Protein AF-A0A059B1X8-F1 (afdb_monomer)

Mean predicted aligned error: 15.47 Å

InterPro domains:
  IPR056696 Domain of unknown function DUF7794 [PF25070] (1-205)

Organism: Eucalyptus grandis (NCBI:txid71139)

pLDDT: mean 76.91, std 16.61, range [37.22, 95.88]

Foldseek 3Di:
DPDPPLAQLAEEEEEEEPCVVVVVVCVVLDDPPDDDDDDDDPDLADEAEDAPVFEDEQELPPDDPCQQPPDWQVLLQVVQVVQVWGWDADPPDTQQIKTWHDLPPRDIAIAGSVDPLSSVLVSLLSSNLVSLVVLLVVLVVLVPDPHNHRYYYYYYGHSLVSQVVPPVDPCNSSSSVSSVNSSVVVSVVSVCVSSVNSYHYHYHYHYPPDPPPDDSYDYHYDHDPDDPPPPPPPPPPDPVVVVVVVVVVVVVVVVVVVVVVVVVVVVVVCVVPPPPPPPPPVVPPDDDD

Nearest PDB structures (foldseek):
  8e9w-assembly1_B  TM=3.661E-01  e=1.452E+00  Homo sapiens
  5veo-assembly1_A  TM=6.217E-01  e=9.334E+00  Mus musculus

Radius of gyration: 37.62 Å; Cα contacts (8 Å, |Δi|>4): 319; chains: 1; bounding box: 56×46×145 Å

Structure (mmCIF, N/CA/C/O backbone):
data_AF-A0A059B1X8-F1
#
_entry.id   AF-A0A059B1X8-F1
#
loop_
_atom_site.group_PDB
_atom_site.id
_atom_site.type_symbol
_atom_site.label_atom_id
_atom_site.label_alt_id
_atom_site.label_comp_id
_atom_site.label_asym_id
_atom_site.label_entity_id
_atom_site.label_seq_id
_atom_site.pdbx_PDB_ins_code
_atom_site.Cartn_x
_atom_site.Cartn_y
_atom_site.Cartn_z
_atom_site.occupancy
_atom_site.B_iso_or_equiv
_atom_site.auth_seq_id
_atom_site.auth_comp_id
_atom_site.auth_asym_id
_atom_site.auth_atom_id
_atom_site.pdbx_PDB_model_num
ATOM 1 N N . MET A 1 1 ? 6.698 -14.548 -27.129 1.00 46.19 1 MET A N 1
ATOM 2 C CA . MET A 1 1 ? 7.259 -14.893 -25.805 1.00 46.19 1 MET A CA 1
ATOM 3 C C . MET A 1 1 ? 7.437 -13.604 -25.024 1.00 46.19 1 MET A C 1
ATOM 5 O O . MET A 1 1 ? 7.860 -12.638 -25.650 1.00 46.19 1 MET A O 1
ATOM 9 N N . PRO A 1 2 ? 7.109 -13.560 -23.722 1.00 49.47 2 PRO A N 1
ATOM 10 C CA . PRO A 1 2 ? 7.482 -12.429 -22.878 1.00 49.47 2 PRO A CA 1
ATOM 11 C C . PRO A 1 2 ? 9.010 -12.300 -22.848 1.00 49.47 2 PRO A C 1
ATOM 13 O O . PRO A 1 2 ? 9.716 -13.309 -22.808 1.00 49.47 2 PRO A O 1
ATOM 16 N N . ASN A 1 3 ? 9.513 -11.070 -22.944 1.00 59.44 3 ASN A N 1
ATOM 17 C CA . ASN A 1 3 ? 10.943 -10.792 -22.925 1.00 59.44 3 ASN A CA 1
ATOM 18 C C . ASN A 1 3 ? 11.441 -10.825 -21.466 1.00 59.44 3 ASN A C 1
ATOM 20 O O . ASN A 1 3 ? 11.037 -9.964 -20.688 1.00 59.44 3 ASN A O 1
ATOM 24 N N . PRO A 1 4 ? 12.322 -11.764 -21.077 1.00 52.50 4 PRO A N 1
ATOM 25 C CA . PRO A 1 4 ? 12.826 -11.860 -19.703 1.00 52.50 4 PRO A CA 1
ATOM 26 C C . PRO A 1 4 ? 13.711 -10.669 -19.283 1.00 52.50 4 PRO A C 1
ATOM 28 O O . PRO A 1 4 ? 14.055 -10.538 -18.107 1.00 52.50 4 PRO A O 1
ATOM 31 N N . PHE A 1 5 ? 14.087 -9.804 -20.229 1.00 59.50 5 PHE A N 1
ATOM 32 C CA . PHE A 1 5 ? 14.859 -8.586 -19.987 1.00 59.50 5 PHE A CA 1
ATOM 33 C C . PHE A 1 5 ? 13.994 -7.326 -19.884 1.00 59.50 5 PHE A C 1
ATOM 35 O O . PHE A 1 5 ? 14.511 -6.276 -19.505 1.00 59.50 5 PHE A O 1
ATOM 42 N N . ASP A 1 6 ? 12.691 -7.421 -20.166 1.00 66.19 6 ASP A N 1
ATOM 43 C CA . ASP A 1 6 ? 11.748 -6.315 -19.989 1.00 66.19 6 ASP A CA 1
ATOM 44 C C . ASP A 1 6 ? 11.321 -6.259 -18.517 1.00 66.19 6 ASP A C 1
ATOM 46 O O . ASP A 1 6 ? 10.258 -6.729 -18.109 1.00 66.19 6 ASP A O 1
ATOM 50 N N . ARG A 1 7 ? 12.260 -5.810 -17.679 1.00 68.38 7 ARG A N 1
ATOM 51 C CA . ARG A 1 7 ? 12.091 -5.771 -16.227 1.00 68.38 7 ARG A CA 1
ATOM 52 C C . ARG A 1 7 ? 11.252 -4.554 -15.835 1.00 68.38 7 ARG A C 1
ATOM 54 O O . ARG A 1 7 ? 11.530 -3.460 -16.336 1.00 68.38 7 ARG A O 1
ATOM 61 N N . PRO A 1 8 ? 10.295 -4.709 -14.903 1.00 75.75 8 PRO A N 1
ATOM 62 C CA . PRO A 1 8 ? 9.625 -3.579 -14.277 1.00 75.75 8 PRO A CA 1
ATOM 63 C C . PRO A 1 8 ? 10.670 -2.597 -13.751 1.00 75.75 8 PRO A C 1
ATOM 65 O O . PRO A 1 8 ? 11.595 -2.992 -13.038 1.00 75.75 8 PRO A O 1
ATOM 68 N N . ARG A 1 9 ? 10.546 -1.327 -14.137 1.00 83.19 9 ARG A N 1
ATOM 69 C CA . ARG A 1 9 ? 11.442 -0.262 -13.667 1.00 83.19 9 ARG A CA 1
ATOM 70 C C . ARG A 1 9 ? 10.984 0.339 -12.346 1.00 83.19 9 ARG A C 1
ATOM 72 O O . ARG A 1 9 ? 11.695 1.177 -11.814 1.00 83.19 9 ARG A O 1
ATOM 79 N N . ALA A 1 10 ? 9.839 -0.096 -11.829 1.00 90.56 10 ALA A N 1
ATOM 80 C CA . ALA A 1 10 ? 9.275 0.384 -10.584 1.00 90.56 10 ALA A CA 1
ATOM 81 C C . ALA A 1 10 ? 9.072 -0.756 -9.582 1.00 90.56 10 ALA A C 1
ATOM 83 O O . ALA A 1 10 ? 8.598 -1.843 -9.939 1.00 90.56 10 ALA A O 1
ATOM 84 N N . ALA A 1 11 ? 9.395 -0.489 -8.321 1.00 91.62 11 ALA A N 1
ATOM 85 C CA . ALA A 1 11 ? 9.117 -1.375 -7.201 1.00 91.62 11 ALA A CA 1
ATOM 86 C C . ALA A 1 11 ? 8.424 -0.598 -6.077 1.00 91.62 11 ALA A C 1
ATOM 88 O O . ALA A 1 11 ? 8.911 0.444 -5.651 1.00 91.62 11 ALA A O 1
ATOM 89 N N . PHE A 1 12 ? 7.306 -1.127 -5.591 1.00 92.50 12 PHE A N 1
ATOM 90 C CA . PHE A 1 12 ? 6.629 -0.687 -4.378 1.00 92.50 12 PHE A CA 1
ATOM 91 C C . PHE A 1 12 ? 7.019 -1.620 -3.241 1.00 92.50 12 PHE A C 1
ATOM 93 O O . PHE A 1 12 ? 6.749 -2.818 -3.311 1.00 92.50 12 PHE A O 1
ATOM 100 N N . VAL A 1 13 ? 7.659 -1.082 -2.210 1.00 91.31 13 VAL A N 1
ATOM 101 C CA . VAL A 1 13 ? 8.143 -1.846 -1.067 1.00 91.31 13 VAL A CA 1
ATOM 102 C C . VAL A 1 13 ? 7.588 -1.251 0.216 1.00 91.31 13 VAL A C 1
ATOM 104 O O . VAL A 1 13 ? 7.890 -0.112 0.566 1.00 91.31 13 VAL A O 1
ATOM 107 N N . LEU A 1 14 ? 6.781 -2.036 0.923 1.00 91.00 14 LEU A N 1
ATOM 108 C CA . LEU A 1 14 ? 6.167 -1.623 2.178 1.00 91.00 14 LEU A CA 1
ATOM 109 C C . LEU A 1 14 ? 6.616 -2.530 3.316 1.00 91.00 14 LEU A C 1
ATOM 111 O O . LEU A 1 14 ? 6.425 -3.745 3.265 1.00 91.00 14 LEU A O 1
ATOM 115 N N . GLU A 1 15 ? 7.171 -1.931 4.358 1.00 88.88 15 GLU A N 1
ATOM 116 C CA . GLU A 1 15 ? 7.414 -2.602 5.626 1.00 88.88 15 GLU A CA 1
ATOM 117 C C . GLU A 1 15 ? 6.156 -2.539 6.498 1.00 88.88 15 GLU A C 1
ATOM 119 O O . GLU A 1 15 ? 5.571 -1.477 6.673 1.00 88.88 15 GLU A O 1
ATOM 124 N N . VAL A 1 16 ? 5.720 -3.674 7.043 1.00 88.06 16 VAL A N 1
ATOM 125 C CA . VAL A 1 16 ? 4.578 -3.763 7.958 1.00 88.06 16 VAL A CA 1
ATOM 126 C C . VAL A 1 16 ? 5.033 -4.417 9.254 1.00 88.06 16 VAL A C 1
ATOM 128 O O . VAL A 1 16 ? 5.523 -5.550 9.249 1.00 88.06 16 VAL A O 1
ATOM 131 N N . THR A 1 17 ? 4.843 -3.725 10.376 1.00 85.94 17 THR A N 1
ATOM 132 C CA . THR A 1 17 ? 5.254 -4.200 11.706 1.00 85.94 17 THR A CA 1
ATOM 133 C C . THR A 1 17 ? 4.049 -4.557 12.585 1.00 85.94 17 THR A C 1
ATOM 135 O O . THR A 1 17 ? 2.894 -4.277 12.261 1.00 85.94 17 THR A O 1
ATOM 138 N N . GLY A 1 18 ? 4.286 -5.268 13.695 1.00 81.56 18 GLY A N 1
ATOM 139 C CA . GLY A 1 18 ? 3.227 -5.654 14.646 1.00 81.56 18 GLY A CA 1
ATOM 140 C C . GLY A 1 18 ? 2.349 -6.837 14.206 1.00 81.56 18 GLY A C 1
ATOM 141 O O . GLY A 1 18 ? 1.386 -7.187 14.889 1.00 81.56 18 GLY A O 1
ATOM 142 N N . VAL A 1 19 ? 2.689 -7.512 13.105 1.00 83.56 19 VAL A N 1
ATOM 143 C CA . VAL A 1 19 ? 1.860 -8.553 12.458 1.00 83.56 19 VAL A CA 1
ATOM 144 C C . VAL A 1 19 ? 2.327 -9.995 12.697 1.00 83.56 19 VAL A C 1
ATOM 146 O O . VAL A 1 19 ? 1.736 -10.916 12.142 1.00 83.56 19 VAL A O 1
ATOM 149 N N . LYS A 1 20 ? 3.337 -10.229 13.547 1.00 81.38 20 LYS A N 1
ATOM 150 C CA . LYS A 1 20 ? 3.935 -11.561 13.784 1.00 81.38 20 LYS A CA 1
ATOM 151 C C . LYS A 1 20 ? 2.904 -12.656 14.081 1.00 81.38 20 LYS A C 1
ATOM 153 O O . LYS A 1 20 ? 2.866 -13.675 13.396 1.00 81.38 20 LYS A O 1
ATOM 158 N N . ASP A 1 21 ? 2.026 -12.413 15.051 1.00 81.75 21 ASP A N 1
ATOM 159 C CA . ASP A 1 21 ? 0.995 -13.382 15.463 1.00 81.75 21 ASP A CA 1
ATOM 160 C C . ASP A 1 21 ? -0.146 -13.497 14.439 1.00 81.75 21 ASP A C 1
ATOM 162 O O . ASP A 1 21 ? -0.928 -14.441 14.467 1.00 81.75 21 ASP A O 1
ATOM 166 N N . LEU A 1 22 ? -0.224 -12.545 13.504 1.00 83.56 22 LEU A N 1
ATOM 167 C CA . LEU A 1 22 ? -1.244 -12.459 12.459 1.00 83.56 22 LEU A CA 1
ATOM 168 C C . LEU A 1 22 ? -0.745 -12.989 11.107 1.00 83.56 22 LEU A C 1
ATOM 170 O O . LEU A 1 22 ? -1.467 -12.943 10.115 1.00 83.56 22 LEU A O 1
ATOM 174 N N . LEU A 1 23 ? 0.477 -13.521 11.046 1.00 82.31 23 LEU A N 1
ATOM 175 C CA . LEU A 1 23 ? 1.098 -14.017 9.819 1.00 82.31 23 LEU A CA 1
ATOM 176 C C . LEU A 1 23 ? 0.277 -15.110 9.094 1.00 82.31 23 LEU A C 1
ATOM 178 O O . LEU A 1 23 ? 0.237 -15.085 7.861 1.00 82.31 23 LEU A O 1
ATOM 182 N N . PRO A 1 24 ? -0.418 -16.045 9.782 1.00 83.44 24 PRO A N 1
ATOM 183 C CA . PRO A 1 24 ? -1.327 -16.984 9.117 1.00 83.44 24 PRO A CA 1
ATOM 184 C C . PRO A 1 24 ? -2.517 -16.286 8.440 1.00 83.44 24 PRO A C 1
ATOM 186 O O . PRO A 1 24 ? -2.902 -16.643 7.323 1.00 83.44 24 PRO A O 1
ATOM 189 N N . LEU A 1 25 ? -3.077 -15.264 9.095 1.00 83.00 25 LEU A N 1
ATOM 190 C CA . LEU A 1 25 ? -4.173 -14.466 8.549 1.00 83.00 25 LEU A CA 1
ATOM 191 C C . LEU A 1 25 ? -3.696 -13.628 7.358 1.00 83.00 25 LEU A C 1
ATOM 193 O O . LEU A 1 25 ? -4.373 -13.580 6.335 1.00 83.00 25 LEU A O 1
ATOM 197 N N . PHE A 1 26 ? -2.496 -13.050 7.454 1.00 81.62 26 PHE A N 1
ATOM 198 C CA . PHE A 1 26 ? -1.858 -12.324 6.359 1.00 81.62 26 PHE A CA 1
ATOM 199 C C . PHE A 1 26 ? -1.726 -13.217 5.122 1.00 81.62 26 PHE A C 1
ATOM 201 O O . PHE A 1 26 ? -2.220 -12.875 4.056 1.00 81.62 26 PHE A O 1
ATOM 208 N N . LYS A 1 27 ? -1.140 -14.413 5.283 1.00 81.25 27 LYS A N 1
ATOM 209 C CA . LYS A 1 27 ? -0.907 -15.366 4.186 1.00 81.25 27 LYS A CA 1
ATOM 210 C C . LYS A 1 27 ? -2.185 -15.864 3.517 1.00 81.25 27 LYS A C 1
ATOM 212 O O . LYS A 1 27 ? -2.196 -16.057 2.308 1.00 81.25 27 LYS A O 1
ATOM 217 N N . SER A 1 28 ? -3.239 -16.103 4.295 1.00 81.25 28 SER A N 1
ATOM 218 C CA . SER A 1 28 ? -4.517 -16.606 3.769 1.00 81.25 28 SER A CA 1
ATOM 219 C C . SER A 1 28 ? -5.325 -15.550 3.014 1.00 81.25 28 SER A C 1
ATOM 221 O O . SER A 1 28 ? -6.181 -15.916 2.215 1.00 81.25 28 SER A O 1
ATOM 223 N N . ASN A 1 29 ? -5.032 -14.264 3.2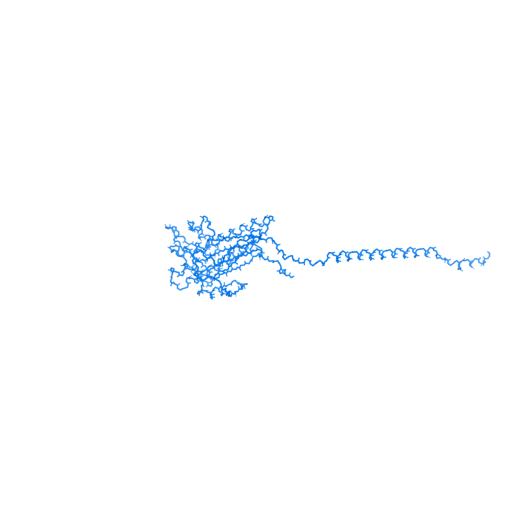29 1.00 81.12 29 ASN A N 1
ATOM 224 C CA . ASN A 1 29 ? -5.691 -13.133 2.572 1.00 81.12 29 ASN A CA 1
ATOM 225 C C . ASN A 1 29 ? -4.740 -12.368 1.632 1.00 81.12 29 ASN A C 1
ATOM 227 O O . ASN A 1 29 ? -4.994 -11.212 1.296 1.00 81.12 29 ASN A O 1
ATOM 231 N N . LEU A 1 30 ? -3.634 -12.999 1.224 1.00 72.25 30 LEU A N 1
ATOM 232 C CA . LEU A 1 30 ? -2.711 -12.436 0.244 1.00 72.25 30 LEU A CA 1
ATOM 233 C C . LEU A 1 30 ? -3.356 -12.325 -1.140 1.00 72.25 30 LEU A C 1
ATOM 235 O O . LEU A 1 30 ? -4.263 -13.076 -1.499 1.00 72.25 30 LEU A O 1
ATOM 239 N N . PHE A 1 31 ? -2.817 -11.409 -1.942 1.00 71.19 31 PHE A N 1
ATOM 240 C CA . PHE A 1 31 ? -3.200 -11.231 -3.337 1.00 71.19 31 PHE A CA 1
ATOM 241 C C . PHE A 1 31 ? -3.062 -12.542 -4.120 1.00 71.19 31 PHE A C 1
ATOM 243 O O . PHE A 1 31 ? -2.109 -13.296 -3.931 1.00 71.19 31 PHE A O 1
ATOM 250 N N . THR A 1 32 ? -3.987 -12.795 -5.046 1.00 64.81 32 THR A N 1
ATOM 251 C CA . THR A 1 32 ? -4.153 -14.069 -5.771 1.00 64.81 32 THR A CA 1
ATOM 252 C C . THR A 1 32 ? -2.908 -14.542 -6.537 1.00 64.81 32 THR A C 1
ATOM 254 O O . THR A 1 32 ? -2.802 -15.724 -6.845 1.00 64.81 32 THR A O 1
ATOM 257 N N . ASN A 1 33 ? -1.958 -13.640 -6.814 1.00 67.06 33 ASN A N 1
ATOM 258 C CA . ASN A 1 33 ? -0.694 -13.908 -7.513 1.00 67.06 33 ASN A CA 1
ATOM 259 C C . ASN A 1 33 ? 0.556 -13.614 -6.654 1.00 67.06 33 ASN A C 1
ATOM 261 O O . ASN A 1 33 ? 1.651 -13.458 -7.194 1.00 67.06 33 ASN A O 1
ATOM 265 N N . ALA A 1 34 ? 0.415 -13.492 -5.332 1.00 69.12 34 ALA A N 1
ATOM 266 C CA . ALA A 1 34 ? 1.538 -13.202 -4.447 1.00 69.12 34 ALA A CA 1
ATOM 267 C C . ALA A 1 34 ? 2.349 -14.467 -4.130 1.00 69.12 34 ALA A C 1
ATOM 269 O O . ALA A 1 34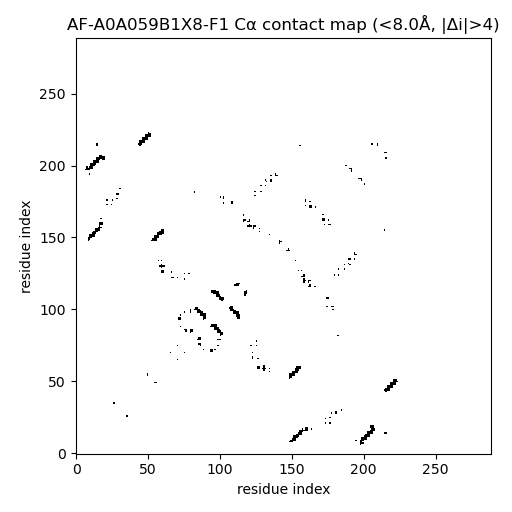 ? 1.807 -15.496 -3.723 1.00 69.12 34 ALA A O 1
ATOM 270 N N . PHE A 1 35 ? 3.672 -14.370 -4.255 1.00 75.56 35 PHE A N 1
ATOM 271 C CA . PHE A 1 35 ? 4.596 -15.376 -3.741 1.00 75.56 35 PHE A CA 1
ATOM 272 C C . PHE A 1 35 ? 5.038 -14.987 -2.330 1.00 75.56 35 PHE A C 1
ATOM 274 O O . PHE A 1 35 ? 5.331 -13.823 -2.066 1.00 75.56 35 PHE A O 1
ATOM 281 N N . THR A 1 36 ? 5.080 -15.954 -1.415 1.00 77.12 36 THR A N 1
ATOM 282 C CA . THR A 1 36 ? 5.555 -15.724 -0.046 1.00 77.12 36 THR A CA 1
ATOM 283 C C . THR A 1 36 ? 6.791 -16.552 0.217 1.00 77.12 36 THR A C 1
ATOM 285 O O . THR A 1 36 ? 6.737 -17.780 0.158 1.00 77.12 36 THR A O 1
ATOM 288 N N . GLU A 1 37 ? 7.873 -15.890 0.605 1.00 76.31 37 GLU A N 1
ATOM 289 C CA . GLU A 1 37 ? 9.113 -16.548 0.990 1.00 76.31 37 GLU A CA 1
ATOM 290 C C . GLU A 1 37 ? 9.540 -16.107 2.386 1.00 76.31 37 GLU A C 1
ATOM 292 O O . GLU A 1 37 ? 9.368 -14.953 2.778 1.00 76.31 37 GLU A O 1
ATOM 297 N N . LYS A 1 38 ? 10.090 -17.044 3.161 1.00 73.81 38 LYS A N 1
ATOM 298 C CA . LYS A 1 38 ? 10.733 -16.713 4.429 1.00 73.81 38 LYS A CA 1
ATOM 299 C C . LYS A 1 38 ? 12.190 -16.374 4.140 1.00 73.81 38 LYS A C 1
ATOM 301 O O . LYS A 1 38 ? 12.980 -17.273 3.871 1.00 73.81 38 LYS A O 1
ATOM 306 N N . VAL A 1 39 ? 12.544 -15.101 4.254 1.00 65.94 39 VAL A N 1
ATOM 307 C CA . VAL A 1 39 ? 13.938 -14.665 4.147 1.00 65.94 39 VAL A CA 1
ATOM 308 C C . VAL A 1 39 ? 14.634 -14.920 5.484 1.00 65.94 39 VAL A C 1
ATOM 310 O O . VAL A 1 39 ? 14.210 -14.414 6.522 1.00 65.94 39 VAL A O 1
ATOM 313 N N . ILE A 1 40 ? 15.677 -15.750 5.474 1.00 60.88 40 ILE A N 1
ATOM 314 C CA . ILE A 1 40 ? 16.563 -15.959 6.624 1.00 60.88 40 ILE A CA 1
ATOM 315 C C . ILE A 1 40 ? 17.807 -15.109 6.372 1.00 60.88 40 ILE A C 1
ATOM 317 O O . ILE A 1 40 ? 18.716 -15.538 5.664 1.00 60.88 40 ILE A O 1
ATOM 321 N N . SER A 1 41 ? 17.833 -13.895 6.916 1.00 54.41 41 SER A N 1
ATOM 322 C CA . SER A 1 41 ? 19.020 -13.038 6.864 1.00 54.41 41 SER A CA 1
ATOM 323 C C . SER A 1 41 ? 19.918 -13.291 8.074 1.00 54.41 41 SER A C 1
ATOM 325 O O . SER A 1 41 ? 19.438 -13.468 9.188 1.00 54.41 41 SER A O 1
ATOM 327 N N . GLY A 1 42 ? 21.238 -13.284 7.860 1.00 53.81 42 GLY A N 1
ATOM 328 C CA . GLY A 1 42 ? 22.241 -13.256 8.938 1.00 53.81 42 GLY A CA 1
ATOM 329 C C . GLY A 1 42 ? 22.478 -11.857 9.529 1.00 53.81 42 GLY A C 1
ATOM 330 O O . GLY A 1 42 ? 23.417 -11.673 10.295 1.00 53.81 42 GLY A O 1
ATOM 331 N N . SER A 1 43 ? 21.665 -10.880 9.121 1.00 58.06 43 SER A N 1
ATOM 332 C CA . SER A 1 43 ? 21.664 -9.469 9.513 1.00 58.06 43 SER A CA 1
ATOM 333 C C . SER A 1 43 ? 20.212 -9.041 9.718 1.00 58.06 43 SER A C 1
ATOM 335 O O . SER A 1 43 ? 19.350 -9.447 8.937 1.00 58.06 43 SER A O 1
ATOM 337 N N . ASP A 1 44 ? 19.956 -8.195 10.715 1.00 63.38 44 ASP A N 1
ATOM 338 C CA . ASP A 1 44 ? 18.618 -7.651 10.990 1.00 63.38 44 ASP A CA 1
ATOM 339 C C . ASP A 1 44 ? 18.179 -6.595 9.958 1.00 63.38 44 ASP A C 1
ATOM 341 O O . ASP A 1 44 ? 17.013 -6.213 9.923 1.00 63.38 44 ASP A O 1
ATOM 345 N N . LYS A 1 45 ? 19.098 -6.138 9.092 1.00 67.06 45 LYS A N 1
ATOM 346 C CA . LYS A 1 45 ? 18.836 -5.151 8.032 1.00 67.06 45 LYS A CA 1
ATOM 347 C C . LYS A 1 45 ? 19.200 -5.678 6.650 1.00 67.06 45 LYS A C 1
ATOM 349 O O . LYS A 1 45 ? 20.203 -6.383 6.487 1.00 67.06 45 LYS A O 1
ATOM 354 N N . ALA A 1 46 ? 18.410 -5.281 5.657 1.00 70.38 46 ALA A N 1
ATOM 355 C CA . ALA A 1 46 ? 18.684 -5.475 4.241 1.00 70.38 46 ALA A CA 1
ATOM 356 C C . ALA A 1 46 ? 19.146 -4.149 3.615 1.00 70.38 46 ALA A C 1
ATOM 358 O O . ALA A 1 46 ? 18.426 -3.154 3.643 1.00 70.38 46 ALA A O 1
ATOM 359 N N . GLU A 1 47 ? 20.353 -4.144 3.049 1.00 74.88 47 GLU A N 1
ATOM 360 C CA . GLU A 1 47 ? 20.920 -2.981 2.359 1.00 74.88 47 GLU A CA 1
ATOM 361 C C . GLU A 1 47 ? 20.496 -2.985 0.881 1.00 74.88 47 GLU A C 1
ATOM 363 O O . GLU A 1 47 ? 20.742 -3.949 0.151 1.00 74.88 47 GLU A O 1
ATOM 368 N N . ILE A 1 48 ? 19.884 -1.892 0.427 1.00 77.38 48 ILE A N 1
ATOM 369 C CA . ILE A 1 48 ? 19.554 -1.618 -0.971 1.00 77.38 48 ILE A CA 1
ATOM 370 C C . ILE A 1 48 ? 20.477 -0.502 -1.458 1.00 77.38 48 ILE A C 1
ATOM 372 O O . ILE A 1 48 ? 20.407 0.628 -0.981 1.00 77.38 48 ILE A O 1
ATOM 376 N N . ARG A 1 49 ? 21.319 -0.804 -2.448 1.00 78.94 49 ARG A N 1
ATOM 377 C CA . ARG A 1 49 ? 22.208 0.184 -3.074 1.00 78.94 49 ARG A CA 1
ATOM 378 C C . ARG A 1 49 ? 21.589 0.720 -4.354 1.00 78.94 49 ARG A C 1
ATOM 380 O O . ARG A 1 49 ? 21.387 -0.046 -5.298 1.00 78.94 49 ARG A O 1
ATOM 387 N N . LEU A 1 50 ? 21.315 2.022 -4.391 1.00 77.06 50 LEU A N 1
ATOM 388 C CA . LEU A 1 50 ? 20.759 2.701 -5.559 1.00 77.06 50 LEU A CA 1
ATOM 389 C C . LEU A 1 50 ? 21.828 3.536 -6.287 1.00 77.06 50 LEU A C 1
ATOM 391 O O . LEU A 1 50 ? 22.547 4.311 -5.653 1.00 77.06 50 LEU A O 1
ATOM 395 N N . PRO A 1 51 ? 21.940 3.421 -7.620 1.00 75.31 51 PRO A N 1
ATOM 396 C CA . PRO A 1 51 ? 22.767 4.322 -8.417 1.00 75.31 51 PRO A CA 1
ATOM 397 C C . PRO A 1 51 ? 22.099 5.703 -8.541 1.00 75.31 51 PRO A C 1
ATOM 399 O O . PRO A 1 51 ? 21.015 5.807 -9.113 1.00 75.31 51 PRO A O 1
ATOM 402 N N . GLU A 1 52 ? 22.764 6.763 -8.068 1.00 69.94 52 GLU A N 1
ATOM 403 C CA . GLU A 1 52 ? 22.221 8.142 -8.042 1.00 69.94 52 GLU A CA 1
ATOM 404 C C . GLU A 1 52 ? 21.744 8.656 -9.409 1.00 69.94 52 GLU A C 1
ATOM 406 O O . GLU A 1 52 ? 20.783 9.413 -9.496 1.00 69.94 52 GLU A O 1
ATOM 411 N N . GLU A 1 53 ? 22.406 8.251 -10.493 1.00 70.69 53 GLU A N 1
ATOM 412 C CA . GLU A 1 53 ? 22.110 8.768 -11.834 1.00 70.69 53 GLU A CA 1
ATOM 413 C C . GLU A 1 53 ? 20.977 8.019 -12.557 1.00 70.69 53 GLU A C 1
ATOM 415 O O . GLU A 1 53 ? 20.480 8.499 -13.581 1.00 70.69 53 GLU A O 1
ATOM 420 N N . GLU A 1 54 ? 20.584 6.842 -12.058 1.00 74.44 54 GLU A N 1
ATOM 421 C CA . GLU A 1 54 ? 19.703 5.900 -12.764 1.00 74.44 54 GLU A CA 1
ATOM 422 C C . GLU A 1 54 ? 18.445 5.516 -11.962 1.00 74.44 54 GLU A C 1
ATOM 424 O O . GLU A 1 54 ? 17.495 5.010 -12.565 1.00 74.44 54 GLU A O 1
ATOM 429 N N . ALA A 1 55 ? 18.406 5.757 -10.644 1.00 82.50 55 ALA A N 1
ATOM 430 C CA . ALA A 1 55 ? 17.298 5.371 -9.772 1.00 82.50 55 ALA A CA 1
ATOM 431 C C . ALA A 1 55 ? 16.814 6.515 -8.863 1.00 82.50 55 ALA A C 1
ATOM 433 O O . ALA A 1 55 ? 17.608 7.291 -8.339 1.00 82.50 55 ALA A O 1
ATOM 434 N N . LEU A 1 56 ? 15.502 6.576 -8.644 1.00 85.00 56 LEU A N 1
ATOM 435 C CA . LEU A 1 56 ? 14.826 7.505 -7.747 1.00 85.00 56 LEU A CA 1
ATOM 436 C C . LEU A 1 56 ? 14.217 6.753 -6.567 1.00 85.00 56 LEU A C 1
ATOM 438 O O . LEU A 1 56 ? 13.611 5.696 -6.739 1.00 85.00 56 LEU A O 1
ATOM 442 N N . LEU A 1 57 ? 14.354 7.331 -5.378 1.00 86.06 57 LEU A N 1
ATOM 443 C CA . LEU A 1 57 ? 13.684 6.877 -4.166 1.00 86.06 57 LEU A CA 1
ATOM 444 C C . LEU A 1 57 ? 12.492 7.796 -3.892 1.00 86.06 57 LEU A C 1
ATOM 446 O O . LEU A 1 57 ? 12.664 9.006 -3.767 1.00 86.06 57 LEU A O 1
ATOM 450 N N . VAL A 1 58 ? 11.304 7.214 -3.767 1.00 86.56 58 VAL A N 1
ATOM 451 C CA . VAL A 1 58 ? 10.078 7.900 -3.357 1.00 86.56 58 VAL A CA 1
ATOM 452 C C . VAL A 1 58 ? 9.686 7.363 -1.988 1.00 86.56 58 VAL A C 1
ATOM 454 O O . VAL A 1 58 ? 9.341 6.190 -1.856 1.00 86.56 58 VAL A O 1
ATOM 457 N N . SER A 1 59 ? 9.767 8.204 -0.959 1.00 87.06 59 SER A N 1
ATOM 458 C CA . SER A 1 59 ? 9.368 7.824 0.397 1.00 87.06 59 SER A CA 1
ATOM 459 C C . SER A 1 59 ? 7.883 8.107 0.616 1.00 87.06 59 SER A C 1
ATOM 461 O O . SER A 1 59 ? 7.421 9.222 0.387 1.00 87.06 59 SER A O 1
ATOM 463 N N . LEU A 1 60 ? 7.140 7.106 1.082 1.00 85.00 60 LEU A N 1
ATOM 464 C CA . LEU A 1 60 ? 5.745 7.241 1.508 1.00 85.00 60 LEU A CA 1
ATOM 465 C C . LEU A 1 60 ? 5.639 7.852 2.908 1.00 85.00 60 LEU A C 1
ATOM 467 O O . LEU A 1 60 ? 4.632 8.476 3.218 1.00 85.00 60 LEU A O 1
ATOM 471 N N . ASP A 1 61 ? 6.692 7.697 3.713 1.00 78.31 61 ASP A N 1
ATOM 472 C CA . ASP A 1 61 ? 6.746 8.138 5.112 1.00 78.31 61 ASP A CA 1
ATOM 473 C C . ASP A 1 61 ? 7.184 9.605 5.240 1.00 78.31 61 ASP A C 1
ATOM 475 O O . ASP A 1 61 ? 7.371 10.117 6.343 1.00 78.31 61 ASP A O 1
ATOM 479 N N . GLU A 1 62 ? 7.428 10.285 4.115 1.00 64.88 62 GLU A N 1
ATOM 480 C CA . GLU A 1 62 ? 7.825 11.686 4.135 1.00 64.88 62 GLU A CA 1
ATOM 481 C C . GLU A 1 62 ? 6.643 12.546 4.599 1.00 64.88 62 GLU A C 1
ATOM 483 O O . GLU A 1 62 ? 5.620 12.571 3.898 1.00 64.88 62 GLU A O 1
ATOM 488 N N . PRO A 1 63 ? 6.783 13.281 5.722 1.00 52.84 63 PRO A N 1
ATOM 489 C CA . PRO A 1 63 ? 5.704 14.083 6.268 1.00 52.84 63 PRO A CA 1
ATOM 490 C C . PRO A 1 63 ? 5.337 15.164 5.253 1.00 52.84 63 PRO A C 1
ATOM 492 O O . PRO A 1 63 ? 5.998 16.195 5.129 1.00 52.84 63 PRO A O 1
ATOM 495 N N . SER A 1 64 ? 4.260 14.943 4.508 1.00 47.97 64 SER A N 1
ATOM 496 C CA . SER A 1 64 ? 3.511 16.048 3.945 1.00 47.97 64 SER A CA 1
ATOM 497 C C . SER A 1 64 ? 2.991 16.895 5.091 1.00 47.97 64 SER A C 1
ATOM 499 O O . SER A 1 64 ? 2.681 16.408 6.179 1.00 47.97 64 SER A O 1
ATOM 501 N N . ALA A 1 65 ? 2.862 18.191 4.833 1.00 41.50 65 ALA A N 1
ATOM 502 C CA . ALA A 1 65 ? 2.320 19.158 5.779 1.00 41.50 65 ALA A CA 1
ATOM 503 C C . ALA A 1 65 ? 0.917 18.790 6.339 1.00 41.50 65 ALA A C 1
ATOM 505 O O . ALA A 1 65 ? 0.430 19.483 7.228 1.00 41.50 65 ALA A O 1
ATOM 506 N N . SER A 1 66 ? 0.286 17.714 5.846 1.00 47.00 66 SER A N 1
ATOM 507 C CA . SER A 1 66 ? -1.006 17.154 6.255 1.00 47.00 66 SER A CA 1
ATOM 508 C C . SER A 1 66 ? -0.956 15.907 7.164 1.00 47.00 66 SER A C 1
ATOM 510 O O . SER A 1 66 ? -1.998 15.438 7.603 1.00 47.00 66 SER A O 1
ATOM 512 N N . ASP A 1 67 ? 0.202 15.321 7.476 1.00 54.47 67 ASP A N 1
ATOM 513 C CA . ASP A 1 67 ? 0.214 13.883 7.822 1.00 54.47 67 ASP A CA 1
ATOM 514 C C . ASP A 1 67 ? -0.217 13.451 9.233 1.00 54.47 67 ASP A C 1
ATOM 516 O O . ASP A 1 67 ? -0.323 12.261 9.474 1.00 54.47 67 ASP A O 1
ATOM 520 N N . PHE A 1 68 ? -0.558 14.351 10.157 1.00 49.00 68 PHE A N 1
ATOM 521 C CA . PHE A 1 68 ? -1.218 13.929 11.415 1.00 49.00 68 PHE A CA 1
ATOM 522 C C . PHE A 1 68 ? -2.018 15.056 12.077 1.00 49.00 68 PHE A C 1
ATOM 524 O O . PHE A 1 68 ? -3.058 14.820 12.687 1.00 49.00 68 PHE A O 1
ATOM 531 N N . ALA A 1 69 ? -1.559 16.302 11.929 1.00 51.38 69 ALA A N 1
ATOM 532 C CA . ALA A 1 69 ? -2.202 17.477 12.516 1.00 51.38 69 ALA A CA 1
ATOM 533 C C . ALA A 1 69 ? -3.434 17.981 11.734 1.00 51.38 69 ALA A C 1
ATOM 535 O O . ALA A 1 69 ? -4.146 18.844 12.245 1.00 51.38 69 ALA A O 1
ATOM 536 N N . SER A 1 70 ? -3.693 17.473 10.519 1.00 61.81 70 SER A N 1
ATOM 537 C CA . SER A 1 70 ? -4.829 17.898 9.686 1.00 61.81 70 SER A CA 1
ATOM 538 C C . SER A 1 70 ? -5.910 16.840 9.499 1.00 61.81 70 SER A C 1
ATOM 540 O O . SER A 1 70 ? -6.792 17.054 8.667 1.00 61.81 70 SER A O 1
ATOM 542 N N . LEU A 1 71 ? -5.859 15.733 10.255 1.00 79.44 71 LEU A N 1
ATOM 543 C CA . LEU A 1 71 ? -6.886 14.700 10.181 1.00 79.44 71 LEU A CA 1
ATOM 544 C C . LEU A 1 71 ? -8.252 15.358 10.410 1.00 79.44 71 LEU A C 1
ATOM 546 O O . LEU A 1 71 ? -8.504 15.932 11.471 1.00 79.44 71 LEU A O 1
ATOM 550 N N . SER A 1 72 ? -9.108 15.330 9.395 1.00 88.50 72 SER A N 1
ATOM 551 C CA . SER A 1 72 ? -10.400 16.015 9.420 1.00 88.50 72 SER A CA 1
ATOM 552 C C . SER A 1 72 ? -11.540 15.049 9.138 1.00 88.50 72 SER A C 1
ATOM 554 O O . SER A 1 72 ? -11.372 14.037 8.460 1.00 88.50 72 SER A O 1
ATOM 556 N N . ASP A 1 73 ? -12.732 15.383 9.627 1.00 91.31 73 ASP A N 1
ATOM 557 C CA . ASP A 1 73 ? -13.929 14.572 9.403 1.00 91.31 73 ASP A CA 1
ATOM 558 C C . ASP A 1 73 ? -14.248 14.380 7.905 1.00 91.31 73 ASP A C 1
ATOM 560 O O . ASP A 1 73 ? -14.707 13.313 7.497 1.00 91.31 73 ASP A O 1
ATOM 564 N N . ASP A 1 74 ? -13.951 15.383 7.072 1.00 91.44 74 ASP A N 1
ATOM 565 C CA . ASP A 1 74 ? -14.083 15.307 5.610 1.00 91.44 74 ASP A CA 1
ATOM 566 C C . ASP A 1 74 ? -13.091 14.309 4.994 1.00 91.44 74 ASP A C 1
ATOM 568 O O . ASP A 1 74 ? -13.460 13.495 4.146 1.00 91.44 74 ASP A O 1
ATOM 572 N N . GLU A 1 75 ? -11.839 14.328 5.445 1.00 91.25 75 GLU A N 1
ATOM 573 C CA . GLU A 1 75 ? -10.797 13.419 4.972 1.00 91.25 75 GLU A CA 1
ATOM 574 C C . GLU A 1 75 ? -11.094 11.965 5.360 1.00 91.25 75 GLU A C 1
ATOM 576 O O . GLU A 1 75 ? -11.028 11.070 4.512 1.00 91.25 75 GLU A O 1
ATOM 581 N N . ILE A 1 76 ? -11.538 11.741 6.602 1.00 93.81 76 ILE A N 1
ATOM 582 C CA . ILE A 1 76 ? -12.006 10.432 7.073 1.00 93.81 76 ILE A CA 1
ATOM 583 C C . ILE A 1 76 ? -13.213 9.979 6.246 1.00 93.81 76 ILE A C 1
ATOM 585 O O . ILE A 1 76 ? -13.257 8.833 5.801 1.00 93.81 76 ILE A O 1
ATOM 589 N N . GLY A 1 77 ? -14.171 10.871 5.976 1.00 94.31 77 GLY A N 1
ATOM 590 C CA . GLY A 1 77 ? -15.340 10.573 5.146 1.00 94.31 77 GLY A CA 1
ATOM 591 C C . GLY A 1 77 ? -14.980 10.188 3.708 1.00 94.31 77 GLY A C 1
ATOM 592 O O . GLY A 1 77 ? -15.530 9.223 3.162 1.00 94.31 77 GLY A O 1
ATOM 593 N N . LYS A 1 78 ? -14.016 10.886 3.098 1.00 94.88 78 LYS A N 1
ATOM 594 C CA . LYS A 1 78 ? -13.480 10.562 1.765 1.00 94.88 78 LYS A CA 1
ATOM 595 C C . LYS A 1 78 ? -12.765 9.217 1.759 1.00 94.88 78 LYS A C 1
ATOM 597 O O . LYS A 1 78 ? -13.001 8.418 0.852 1.00 94.88 78 LYS A O 1
ATOM 602 N N . PHE A 1 79 ? -11.934 8.945 2.764 1.00 94.62 79 PHE A N 1
ATOM 603 C CA . PHE A 1 79 ? -11.256 7.658 2.912 1.00 94.62 79 PHE A CA 1
ATOM 604 C C . PHE A 1 79 ? -12.255 6.510 3.107 1.00 94.62 79 PHE A C 1
ATOM 606 O O . PHE A 1 79 ? -12.181 5.500 2.406 1.00 94.62 79 PHE A O 1
ATOM 613 N N . ALA A 1 80 ? -13.249 6.692 3.981 1.00 95.12 80 ALA A N 1
ATOM 614 C CA . ALA A 1 80 ? -14.325 5.733 4.212 1.00 95.12 80 ALA A CA 1
ATOM 615 C C . ALA A 1 80 ? -15.056 5.401 2.909 1.00 95.12 80 ALA A C 1
ATOM 617 O O . ALA A 1 80 ? -15.170 4.234 2.539 1.00 95.12 80 ALA A O 1
ATOM 618 N N . SER A 1 81 ? -15.477 6.435 2.177 1.00 95.88 81 SER A N 1
ATOM 619 C CA . SER A 1 81 ? -16.169 6.296 0.894 1.00 95.88 81 SER A CA 1
ATOM 620 C C . SER A 1 81 ? -15.303 5.573 -0.135 1.00 95.88 81 SER A C 1
ATOM 622 O O . SER A 1 81 ? -15.776 4.661 -0.813 1.00 95.88 81 SER A O 1
ATOM 624 N N . TRP A 1 82 ? -14.015 5.925 -0.216 1.00 94.62 82 TRP A N 1
ATOM 625 C CA . TRP A 1 82 ? -13.062 5.255 -1.097 1.00 94.62 82 TRP A CA 1
ATOM 626 C C . TRP A 1 82 ? -12.943 3.769 -0.762 1.00 94.62 82 TRP A C 1
ATOM 628 O O . TRP A 1 82 ? -12.958 2.955 -1.676 1.00 94.62 82 TRP A O 1
ATOM 638 N N . MET A 1 83 ? -12.946 3.388 0.514 1.00 94.06 83 MET A N 1
ATOM 639 C CA . MET A 1 83 ? -12.923 1.990 0.961 1.00 94.06 83 MET A CA 1
ATOM 640 C C . MET A 1 83 ? -14.276 1.263 0.855 1.00 94.06 83 MET A C 1
ATOM 642 O O . MET A 1 83 ? -14.339 0.056 1.094 1.00 94.06 83 MET A O 1
ATOM 646 N N . GLY A 1 84 ? -15.353 1.949 0.452 1.00 93.19 84 GLY A N 1
ATOM 647 C CA . GLY A 1 84 ? -16.716 1.401 0.438 1.00 93.19 84 GLY A CA 1
ATOM 648 C C . GLY A 1 84 ? -17.348 1.281 1.831 1.00 93.19 84 GLY A C 1
ATOM 649 O O . GLY A 1 84 ? -18.290 0.513 2.021 1.00 93.19 84 GLY A O 1
ATOM 650 N N . GLY A 1 85 ? -16.791 1.993 2.807 1.00 94.50 85 GLY A N 1
ATOM 651 C CA . GLY A 1 85 ? -17.310 2.151 4.156 1.00 94.50 85 GLY A CA 1
ATOM 652 C C . GLY A 1 85 ? -18.131 3.429 4.327 1.00 94.50 85 GLY A C 1
ATOM 653 O O . GLY A 1 85 ? -18.543 4.073 3.362 1.00 94.50 85 GLY A O 1
ATOM 654 N N . SER A 1 86 ? -18.360 3.801 5.581 1.00 95.12 86 SER A N 1
ATOM 655 C CA . SER A 1 86 ? -19.104 5.006 5.955 1.00 95.12 86 SER A CA 1
ATOM 656 C C . SER A 1 86 ? -18.500 5.660 7.186 1.00 95.12 86 SER A C 1
ATOM 658 O O . SER A 1 86 ? -18.060 4.958 8.094 1.00 95.12 86 SER A O 1
ATOM 660 N N . TYR A 1 87 ? -18.548 6.988 7.239 1.00 95.31 87 TYR A N 1
ATOM 661 C CA . TYR A 1 87 ? -18.202 7.764 8.423 1.00 95.31 87 TYR A CA 1
ATOM 662 C C . TYR A 1 87 ? -19.413 8.581 8.868 1.00 95.31 87 TYR A C 1
ATOM 664 O O . TYR A 1 87 ? -19.997 9.309 8.064 1.00 95.31 87 TYR A O 1
ATOM 672 N N . VAL A 1 88 ? -19.806 8.431 10.130 1.00 93.75 88 VAL A N 1
ATOM 673 C CA . VAL A 1 88 ? -20.907 9.180 10.740 1.00 93.75 88 VAL A CA 1
ATOM 674 C C . VAL A 1 88 ? -20.305 10.162 11.731 1.00 93.75 88 VAL A C 1
ATOM 676 O O . VAL A 1 88 ? -19.823 9.763 12.787 1.00 93.75 88 VAL A O 1
ATOM 679 N N . THR A 1 89 ? -20.323 11.445 11.376 1.00 89.44 89 THR A N 1
ATOM 680 C CA . THR A 1 89 ? -19.817 12.529 12.223 1.00 89.44 89 THR A CA 1
ATOM 681 C C . THR A 1 89 ? -20.694 12.717 13.454 1.00 89.44 89 THR A C 1
ATOM 683 O O . THR A 1 89 ? -21.924 12.717 13.348 1.00 89.44 89 THR A O 1
ATOM 686 N N . ASP A 1 90 ? -20.070 12.966 14.601 1.00 82.81 90 ASP A N 1
ATOM 687 C CA . ASP A 1 90 ? -20.778 13.500 15.760 1.00 82.81 90 ASP A CA 1
ATOM 688 C C . ASP A 1 90 ? -21.041 14.998 15.529 1.00 82.81 90 ASP A C 1
ATOM 690 O O . ASP A 1 90 ? -20.140 15.755 15.174 1.00 82.81 90 ASP A O 1
ATOM 694 N N . MET A 1 91 ? -22.291 15.433 15.696 1.00 74.94 91 MET A N 1
ATOM 695 C CA . MET A 1 91 ? -22.689 16.835 15.503 1.00 74.94 91 MET A CA 1
ATOM 696 C C . MET A 1 91 ? -22.165 17.758 16.614 1.00 74.94 91 MET A C 1
ATOM 698 O O . MET A 1 91 ? -22.271 18.978 16.491 1.00 74.94 91 MET A O 1
ATOM 702 N N . SER A 1 92 ? -21.661 17.195 17.717 1.00 74.69 92 SER A N 1
ATOM 703 C CA . SER A 1 92 ? -21.223 17.951 18.891 1.00 74.69 92 SER A CA 1
ATOM 704 C C . SER A 1 92 ? -19.745 18.348 18.853 1.00 74.69 92 SER A C 1
ATOM 706 O O . SER A 1 92 ? -19.416 19.464 19.253 1.00 74.69 92 SER A O 1
ATOM 708 N N . GLU A 1 93 ? -18.859 17.479 18.356 1.00 77.50 93 GLU A N 1
ATOM 709 C CA . GLU A 1 93 ? -17.411 17.701 18.345 1.00 77.50 93 GLU A CA 1
ATOM 710 C C . GLU A 1 93 ? -16.732 16.996 17.160 1.00 77.50 93 GLU A C 1
ATOM 712 O O . GLU A 1 9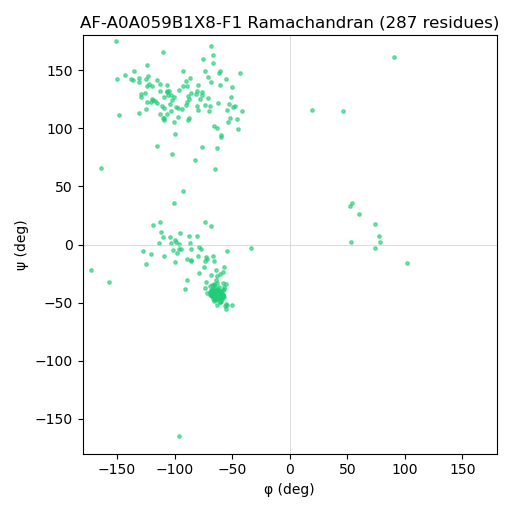3 ? -17.067 15.862 16.812 1.00 77.50 93 GLU A O 1
ATOM 717 N N . SER A 1 94 ? -15.727 17.657 16.575 1.00 82.50 94 SER A N 1
ATOM 718 C CA . SER A 1 94 ? -14.913 17.097 15.490 1.00 82.50 94 SER A CA 1
ATOM 719 C C . SER A 1 94 ? -14.162 15.840 15.927 1.00 82.50 94 SER A C 1
ATOM 721 O O . SER A 1 94 ? -13.699 15.772 17.068 1.00 82.50 94 SER A O 1
ATOM 723 N N . LEU A 1 95 ? -13.957 14.894 15.003 1.00 84.69 95 LEU A N 1
ATOM 724 C CA . LEU A 1 95 ? -13.180 13.664 15.227 1.00 84.69 95 LEU A CA 1
ATOM 725 C C . LEU A 1 95 ? -13.727 12.753 16.338 1.00 84.69 95 LEU A C 1
ATOM 727 O O . LEU A 1 95 ? -12.982 11.974 16.929 1.00 84.69 95 LEU A O 1
ATOM 731 N N . LYS A 1 96 ? -15.030 12.810 16.627 1.00 88.81 96 LYS A N 1
ATOM 732 C CA . LYS A 1 96 ? -15.702 11.863 17.537 1.00 88.81 96 LYS A CA 1
ATOM 733 C C . LYS A 1 96 ? -16.662 10.902 16.841 1.00 88.81 96 LYS A C 1
ATOM 735 O O . LYS A 1 96 ? -17.345 10.134 17.512 1.00 88.81 96 LYS A O 1
ATOM 740 N N . GLY A 1 97 ? -16.698 10.922 15.511 1.00 91.00 97 GLY A N 1
ATOM 741 C CA . GLY A 1 97 ? -17.580 10.065 14.733 1.00 91.00 97 GLY A CA 1
ATOM 742 C C . GLY A 1 97 ? -17.232 8.574 14.784 1.00 91.00 97 GLY A C 1
ATOM 743 O O . GLY A 1 97 ? -16.172 8.158 15.265 1.00 91.00 97 GLY A O 1
ATOM 744 N N . GLU A 1 98 ? -18.136 7.768 14.228 1.00 94.88 98 GLU A N 1
ATOM 745 C CA . GLU A 1 98 ? -17.951 6.329 14.025 1.00 94.88 98 GLU A CA 1
ATOM 746 C C . GLU A 1 98 ? -17.634 6.039 12.554 1.00 94.88 98 GLU A C 1
ATOM 748 O O . GLU A 1 98 ? -18.347 6.463 11.641 1.00 94.88 98 GLU A O 1
ATOM 753 N N . LEU A 1 99 ? -16.554 5.295 12.330 1.00 94.81 99 LEU A N 1
ATOM 754 C CA . LEU A 1 99 ? -16.087 4.859 11.023 1.00 94.81 99 LEU A CA 1
ATOM 755 C C . LEU A 1 99 ? -16.310 3.357 10.870 1.00 94.81 99 LEU A C 1
ATOM 757 O O . LEU A 1 99 ? -15.842 2.576 11.693 1.00 94.81 99 LEU A O 1
ATOM 761 N N . THR A 1 100 ? -16.971 2.937 9.794 1.00 95.38 100 THR A N 1
ATOM 762 C CA . THR A 1 100 ? -17.306 1.528 9.563 1.00 95.38 100 THR A CA 1
ATOM 763 C C . THR A 1 100 ? -16.812 1.043 8.203 1.00 95.38 100 THR A C 1
ATOM 765 O O . THR A 1 100 ? -17.136 1.643 7.178 1.00 95.38 100 THR A O 1
ATOM 768 N N . PHE A 1 101 ? -16.109 -0.094 8.172 1.00 94.94 101 PHE A N 1
ATOM 769 C CA . PHE A 1 101 ? -15.653 -0.761 6.945 1.00 94.94 101 PHE A CA 1
ATOM 770 C C . PHE A 1 101 ? -16.303 -2.133 6.747 1.00 94.94 101 PHE A C 1
ATOM 772 O O . PHE A 1 101 ? -16.442 -2.887 7.714 1.00 94.94 101 PHE A O 1
ATOM 779 N N . PRO A 1 102 ? -16.652 -2.518 5.507 1.00 92.38 102 PRO A N 1
ATOM 780 C CA . PRO A 1 102 ? -17.034 -3.888 5.192 1.00 92.38 102 PRO A CA 1
ATOM 781 C C . PRO A 1 102 ? -15.797 -4.800 5.129 1.00 92.38 102 PRO A C 1
ATOM 783 O O . PRO A 1 102 ? -14.832 -4.497 4.435 1.00 92.38 102 PRO A O 1
ATOM 786 N N . LEU A 1 103 ? -15.843 -5.951 5.804 1.00 86.56 103 LEU A N 1
ATOM 787 C CA . LEU A 1 103 ? -14.759 -6.952 5.804 1.00 86.56 103 LEU A CA 1
ATOM 788 C C . LEU A 1 103 ? -15.058 -8.174 4.912 1.00 86.56 103 LEU A C 1
ATOM 790 O O . LEU A 1 103 ? -14.273 -9.117 4.864 1.00 86.56 103 LEU A O 1
ATOM 794 N N . GLY A 1 104 ? -16.212 -8.188 4.238 1.00 80.56 104 GLY A N 1
ATOM 795 C CA . GLY A 1 104 ? -16.726 -9.346 3.499 1.00 80.56 104 GLY A CA 1
ATOM 796 C C . GLY A 1 104 ? -17.625 -10.257 4.347 1.00 80.56 104 GLY A C 1
ATOM 797 O O . GLY A 1 104 ? -17.643 -10.186 5.576 1.00 80.56 104 GLY A O 1
ATOM 798 N N . ASN A 1 105 ? -18.433 -11.097 3.688 1.00 78.31 105 ASN A N 1
ATOM 799 C CA . ASN A 1 105 ? -19.387 -12.022 4.330 1.00 78.31 105 ASN A CA 1
ATOM 800 C C . ASN A 1 105 ? -20.335 -11.353 5.349 1.00 78.31 105 ASN A C 1
ATOM 802 O O . ASN A 1 105 ? -20.689 -11.943 6.367 1.00 78.31 105 ASN A O 1
ATOM 806 N N . GLY A 1 106 ? -20.710 -10.093 5.106 1.00 79.12 106 GLY A N 1
ATOM 807 C CA . GLY A 1 106 ? -21.568 -9.306 5.999 1.00 79.12 106 GLY A CA 1
ATOM 808 C C . GLY A 1 106 ? -20.892 -8.797 7.280 1.00 79.12 106 GLY A C 1
ATOM 809 O O . GLY A 1 106 ? -21.523 -8.055 8.032 1.00 79.12 106 GLY A O 1
ATOM 810 N N . ARG A 1 107 ? -19.620 -9.141 7.528 1.00 88.44 107 ARG A N 1
ATOM 811 C CA . ARG A 1 107 ? -18.844 -8.631 8.666 1.00 88.44 107 ARG A CA 1
ATOM 812 C C . ARG A 1 107 ? -18.442 -7.178 8.438 1.00 88.44 107 ARG A C 1
ATOM 814 O O . ARG A 1 107 ? -18.202 -6.754 7.304 1.00 88.44 107 ARG A O 1
ATOM 821 N N . LYS A 1 108 ? -18.333 -6.433 9.536 1.00 91.81 108 LYS A N 1
ATOM 822 C CA . LYS A 1 108 ? -17.916 -5.032 9.548 1.00 91.81 108 LYS A CA 1
ATOM 823 C C . LYS A 1 108 ? -16.901 -4.790 10.660 1.00 91.81 108 LYS A C 1
ATOM 825 O O . LYS A 1 108 ? -16.968 -5.457 11.690 1.00 91.81 108 LYS A O 1
ATOM 830 N N . MET A 1 109 ? -16.001 -3.843 10.435 1.00 92.25 109 MET A N 1
ATOM 831 C CA . MET A 1 109 ? -15.137 -3.257 11.458 1.00 92.25 109 MET A CA 1
ATOM 832 C C . MET A 1 109 ? -15.658 -1.863 11.767 1.00 92.25 109 MET A C 1
ATOM 834 O O . MET A 1 109 ? -15.851 -1.092 10.830 1.00 92.25 109 MET A O 1
ATOM 838 N N . SER A 1 110 ? -15.865 -1.549 13.043 1.00 92.88 110 SER A N 1
ATOM 839 C CA . SER A 1 110 ? -16.191 -0.195 13.495 1.00 92.88 110 SER A CA 1
ATOM 840 C C . SER A 1 110 ? -15.039 0.361 14.320 1.00 92.88 110 SER A C 1
ATOM 842 O O . SER A 1 110 ? -14.552 -0.299 15.237 1.00 92.88 110 SER A O 1
ATOM 844 N N . LEU A 1 111 ? -14.637 1.584 14.003 1.00 92.62 111 LEU A N 1
ATOM 845 C CA . LEU A 1 111 ? -13.616 2.359 14.689 1.00 92.62 111 LEU A CA 1
ATOM 846 C C . LEU A 1 111 ? -14.246 3.641 15.218 1.00 92.62 111 LEU A C 1
ATOM 848 O O . LEU A 1 111 ? -15.023 4.300 14.527 1.00 92.62 111 LEU A O 1
ATOM 852 N N . HIS A 1 112 ? -13.909 3.990 16.448 1.00 92.38 112 HIS A N 1
ATOM 853 C CA . HIS A 1 112 ? -14.450 5.153 17.130 1.00 92.38 112 HIS A CA 1
ATOM 854 C C . HIS A 1 112 ? -13.369 6.219 17.177 1.00 92.38 112 HIS A C 1
ATOM 856 O O . HIS A 1 112 ? -12.385 6.066 17.895 1.00 92.38 112 HIS A O 1
ATOM 862 N N . MET A 1 113 ? -13.559 7.324 16.455 1.00 91.81 113 MET A N 1
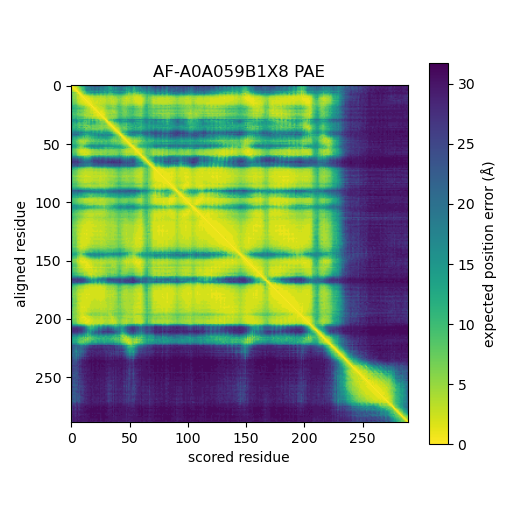ATOM 863 C CA . MET A 1 113 ? -12.544 8.381 16.384 1.00 91.81 113 MET A CA 1
ATOM 864 C C . MET A 1 113 ? -12.328 9.074 17.742 1.00 91.81 113 MET A C 1
ATOM 866 O O . MET A 1 113 ? -11.303 9.697 17.978 1.00 91.81 113 MET A O 1
ATOM 870 N N . SER A 1 114 ? -13.220 8.883 18.715 1.00 88.94 114 SER A N 1
ATOM 871 C CA . SER A 1 114 ? -12.965 9.294 20.100 1.00 88.94 114 SER A CA 1
ATOM 872 C C . SER A 1 114 ? -11.790 8.556 20.765 1.00 88.94 114 SER A C 1
ATOM 874 O O . SER A 1 114 ? -11.215 9.080 21.720 1.00 88.94 114 SER A O 1
ATOM 876 N N . LYS A 1 115 ? -11.397 7.372 20.275 1.00 89.88 115 LYS A N 1
ATOM 877 C CA . LYS A 1 115 ? -10.250 6.603 20.779 1.00 89.88 115 LYS A CA 1
ATOM 878 C C . LYS A 1 115 ? -8.966 7.004 20.056 1.00 89.88 115 LYS A C 1
ATOM 880 O O . LYS A 1 115 ? -8.949 7.145 18.835 1.00 89.88 115 LYS A O 1
ATOM 885 N N . GLU A 1 116 ? -7.882 7.167 20.811 1.00 87.62 116 GLU A N 1
ATOM 886 C CA . GLU A 1 116 ? -6.585 7.580 20.261 1.00 87.62 116 GLU A CA 1
ATOM 887 C C . GLU A 1 116 ? -5.999 6.518 19.322 1.00 87.62 116 GLU A C 1
ATOM 889 O O . GLU A 1 116 ? -5.685 6.860 18.185 1.00 87.62 116 GLU A O 1
ATOM 894 N N . ALA A 1 117 ? -5.954 5.236 19.709 1.00 87.88 117 ALA A N 1
ATOM 895 C CA . ALA A 1 117 ? -5.478 4.181 18.808 1.00 87.88 117 ALA A CA 1
ATOM 896 C C . ALA A 1 117 ? -6.258 4.087 17.492 1.00 87.88 117 ALA A C 1
ATOM 898 O O . ALA A 1 117 ? -5.655 3.862 16.444 1.00 87.88 117 ALA A O 1
ATOM 899 N N . ASP A 1 118 ? -7.582 4.276 17.524 1.00 91.19 118 ASP A N 1
ATOM 900 C CA . ASP A 1 118 ? -8.410 4.239 16.313 1.00 91.19 118 ASP A CA 1
ATOM 901 C C . ASP A 1 118 ? -8.066 5.416 15.389 1.00 91.19 118 ASP A C 1
ATOM 903 O O . ASP A 1 118 ? -7.937 5.229 14.178 1.00 91.19 118 ASP A O 1
ATOM 907 N N . ARG A 1 119 ? -7.856 6.616 15.952 1.00 89.75 119 ARG A N 1
ATOM 908 C CA . ARG A 1 119 ? -7.411 7.796 15.192 1.00 89.75 119 ARG A CA 1
ATOM 909 C C . ARG A 1 119 ? -6.020 7.620 14.614 1.00 89.75 119 ARG A C 1
ATOM 911 O O . ARG A 1 119 ? -5.826 7.922 13.442 1.00 89.75 119 ARG A O 1
ATOM 918 N N . GLN A 1 120 ? -5.073 7.124 15.403 1.00 89.75 120 GLN A N 1
ATOM 919 C CA . GLN A 1 120 ? -3.704 6.897 14.945 1.00 89.75 120 GLN A CA 1
ATOM 920 C C . GLN A 1 120 ? -3.657 5.863 13.827 1.00 89.75 120 GLN A C 1
ATOM 922 O O . GLN A 1 120 ? -3.053 6.114 12.790 1.00 89.75 120 GLN A O 1
ATOM 927 N N . TYR A 1 121 ? -4.367 4.745 13.987 1.00 91.44 121 TYR A N 1
ATOM 928 C CA . TYR A 1 121 ? -4.461 3.718 12.957 1.00 91.44 121 TYR A CA 1
ATOM 929 C C . TYR A 1 121 ? -5.041 4.258 11.639 1.00 91.44 121 TYR A C 1
ATOM 931 O O . TYR A 1 121 ? -4.495 3.990 10.566 1.00 91.44 121 TYR A O 1
ATOM 939 N N . ILE A 1 122 ? -6.124 5.042 11.705 1.00 92.75 122 ILE A N 1
ATOM 940 C CA . ILE A 1 122 ? -6.716 5.669 10.515 1.00 92.75 122 ILE A CA 1
ATOM 941 C C . ILE A 1 122 ? -5.809 6.736 9.914 1.00 92.75 122 ILE A C 1
ATOM 943 O O . ILE A 1 122 ? -5.681 6.780 8.692 1.00 92.75 122 ILE A O 1
ATOM 947 N N . GLY A 1 123 ? -5.142 7.538 10.744 1.00 90.69 123 GLY A N 1
ATOM 948 C CA . GLY A 1 123 ? -4.125 8.489 10.303 1.00 90.69 123 GLY A CA 1
ATOM 949 C C . GLY A 1 123 ? -3.041 7.808 9.483 1.00 90.69 123 GLY A C 1
ATOM 950 O O . GLY A 1 123 ? -2.840 8.169 8.328 1.00 90.69 123 GLY A O 1
ATOM 951 N N . SER A 1 124 ? -2.448 6.732 10.006 1.00 90.56 124 SER A N 1
ATOM 952 C CA . SER A 1 124 ? -1.437 5.953 9.285 1.00 90.56 124 SER A CA 1
ATOM 953 C C . SER A 1 124 ? -1.948 5.409 7.944 1.00 90.56 124 SER A C 1
ATOM 955 O O . SER A 1 124 ? -1.206 5.402 6.961 1.00 90.56 124 SER A O 1
ATOM 957 N N . LEU A 1 125 ? -3.205 4.947 7.863 1.00 93.38 125 LEU A N 1
ATOM 958 C CA . LEU A 1 125 ? -3.781 4.461 6.599 1.00 93.38 125 LEU A CA 1
ATOM 959 C C . LEU A 1 125 ? -3.983 5.587 5.582 1.00 93.38 125 LEU A C 1
ATOM 961 O O . LEU A 1 125 ? -3.692 5.403 4.399 1.00 93.38 125 LEU A O 1
ATOM 965 N N . ILE A 1 126 ? -4.485 6.737 6.027 1.00 92.75 126 ILE A N 1
ATOM 966 C CA . ILE A 1 126 ? -4.706 7.901 5.165 1.00 92.75 126 ILE A CA 1
ATOM 967 C C . ILE A 1 126 ? -3.366 8.425 4.644 1.00 92.75 126 ILE A C 1
ATOM 969 O O . ILE A 1 126 ? -3.224 8.597 3.432 1.00 92.75 126 ILE A O 1
ATOM 973 N N . SER A 1 127 ? -2.363 8.575 5.514 1.00 90.25 127 SER A N 1
ATOM 974 C CA . SER A 1 127 ? -1.007 8.972 5.122 1.00 90.25 127 SER A CA 1
ATOM 975 C C . SER A 1 127 ? -0.397 8.003 4.114 1.00 90.25 127 SER A C 1
ATOM 977 O O . SER A 1 127 ? 0.147 8.440 3.103 1.00 90.25 127 SER A O 1
ATOM 979 N N . LEU A 1 128 ? -0.572 6.691 4.300 1.00 91.94 128 LEU A N 1
ATOM 980 C CA . LEU A 1 128 ? -0.125 5.695 3.324 1.00 91.94 128 LEU A CA 1
ATOM 981 C C . LEU A 1 128 ? -0.782 5.902 1.949 1.00 91.94 128 LEU A C 1
ATOM 983 O O . LEU A 1 128 ? -0.101 5.889 0.923 1.00 91.94 128 LEU A O 1
ATOM 987 N N . VAL A 1 129 ? -2.102 6.110 1.903 1.00 92.88 129 VAL A N 1
ATOM 988 C CA . VAL A 1 129 ? -2.825 6.367 0.643 1.00 92.88 129 VAL A CA 1
ATOM 989 C C . VAL A 1 129 ? -2.370 7.674 -0.002 1.00 92.88 129 VAL A C 1
ATOM 991 O O . VAL A 1 129 ? -2.214 7.737 -1.222 1.00 92.88 129 VAL A O 1
ATOM 994 N N . HIS A 1 130 ? -2.134 8.713 0.793 1.00 91.56 130 HIS A N 1
ATOM 995 C CA . HIS A 1 130 ? -1.607 9.986 0.316 1.00 91.56 130 HIS A CA 1
ATOM 996 C C . HIS A 1 130 ? -0.192 9.855 -0.240 1.00 91.56 130 HIS A C 1
ATOM 998 O O . HIS A 1 130 ? 0.072 10.363 -1.329 1.00 91.56 130 HIS A O 1
ATOM 1004 N N . GLY A 1 131 ? 0.684 9.112 0.435 1.00 91.12 131 GLY A N 1
ATOM 1005 C CA . GLY A 1 131 ? 2.008 8.768 -0.070 1.00 91.12 131 GLY A CA 1
ATOM 1006 C C . GLY A 1 131 ? 1.926 8.041 -1.413 1.00 91.12 131 GLY A C 1
ATOM 1007 O O . GLY A 1 131 ? 2.628 8.402 -2.355 1.00 91.12 131 GLY A O 1
ATOM 1008 N N . VAL A 1 132 ? 1.022 7.066 -1.548 1.00 93.50 132 VAL A N 1
ATOM 1009 C CA . VAL A 1 132 ? 0.838 6.316 -2.802 1.00 93.50 132 VAL A CA 1
ATOM 1010 C C . VAL A 1 132 ? 0.334 7.215 -3.931 1.00 93.50 132 VAL A C 1
ATOM 1012 O O . VAL A 1 132 ? 0.833 7.126 -5.052 1.00 93.50 132 VAL A O 1
ATOM 1015 N N . ARG A 1 133 ? -0.625 8.107 -3.655 1.00 93.31 133 ARG A N 1
ATOM 1016 C CA . ARG A 1 133 ? -1.095 9.091 -4.645 1.00 93.31 133 ARG A CA 1
ATOM 1017 C C . ARG A 1 133 ? 0.026 10.031 -5.071 1.00 93.31 133 ARG A C 1
ATOM 1019 O O . ARG A 1 133 ? 0.221 10.222 -6.262 1.00 93.31 133 ARG A O 1
ATOM 1026 N N . ARG A 1 134 ? 0.822 10.520 -4.119 1.00 91.56 134 ARG A N 1
ATOM 1027 C CA . ARG A 1 134 ? 1.998 11.349 -4.408 1.00 91.56 134 ARG A CA 1
ATOM 1028 C C . ARG A 1 134 ? 3.000 10.610 -5.295 1.00 91.56 134 ARG A C 1
ATOM 1030 O O . ARG A 1 134 ? 3.482 11.180 -6.264 1.00 91.56 134 ARG A O 1
ATOM 1037 N N . ALA A 1 135 ? 3.276 9.338 -5.003 1.00 91.56 135 ALA A N 1
ATOM 1038 C CA . ALA A 1 135 ? 4.162 8.512 -5.819 1.00 91.56 135 ALA A CA 1
ATOM 1039 C C . ALA A 1 135 ? 3.628 8.331 -7.250 1.00 91.56 135 ALA A C 1
ATOM 1041 O O . ALA A 1 135 ? 4.391 8.437 -8.207 1.00 91.56 135 ALA A O 1
ATOM 1042 N N . LYS A 1 136 ? 2.313 8.130 -7.403 1.00 93.12 136 LYS A N 1
ATOM 1043 C CA . LYS A 1 136 ? 1.649 8.119 -8.712 1.00 93.12 136 LYS A CA 1
ATOM 1044 C C . LYS A 1 136 ? 1.835 9.448 -9.453 1.00 93.12 136 LYS A C 1
ATOM 1046 O O . LYS A 1 136 ? 2.206 9.429 -10.621 1.00 93.12 136 LYS A O 1
ATOM 1051 N N . ASP A 1 137 ? 1.586 10.574 -8.794 1.00 91.06 137 ASP A N 1
ATOM 1052 C CA . ASP A 1 137 ? 1.684 11.896 -9.422 1.00 91.06 137 ASP A CA 1
ATOM 1053 C C . ASP A 1 137 ? 3.134 12.191 -9.858 1.00 91.06 137 ASP A C 1
ATOM 1055 O O . ASP A 1 137 ? 3.378 12.616 -10.985 1.00 91.06 137 ASP A O 1
ATOM 1059 N N . MET A 1 138 ? 4.120 11.837 -9.023 1.00 89.31 138 MET A N 1
ATOM 1060 C CA . MET A 1 138 ? 5.543 11.921 -9.378 1.00 89.31 138 MET A CA 1
ATOM 1061 C C . MET A 1 138 ? 5.899 11.043 -10.586 1.00 89.31 138 MET A C 1
ATOM 1063 O O . MET A 1 138 ? 6.661 11.469 -11.454 1.00 89.31 138 MET A O 1
ATOM 1067 N N . HIS A 1 139 ? 5.347 9.830 -10.676 1.00 90.81 139 HIS A N 1
ATOM 1068 C CA . HIS A 1 139 ? 5.552 8.968 -11.840 1.00 90.81 139 HIS A CA 1
ATOM 1069 C C . HIS A 1 139 ? 5.015 9.596 -13.126 1.00 90.81 139 HIS A C 1
ATOM 1071 O O . HIS A 1 139 ? 5.675 9.534 -14.166 1.00 90.81 139 HIS A O 1
ATOM 1077 N N . GLU A 1 140 ? 3.833 10.216 -13.072 1.00 87.44 140 GLU A N 1
ATOM 1078 C CA . GLU A 1 140 ? 3.260 10.915 -14.223 1.00 87.44 140 GLU A CA 1
ATOM 1079 C C . GLU A 1 140 ? 4.205 12.019 -14.716 1.00 87.44 140 GLU A C 1
ATOM 1081 O O . GLU A 1 140 ? 4.483 12.077 -15.920 1.00 87.44 140 GLU A O 1
ATOM 1086 N N . ASP A 1 141 ? 4.795 12.794 -13.805 1.00 85.31 141 ASP A N 1
ATOM 1087 C CA . ASP A 1 141 ? 5.798 13.813 -14.129 1.00 85.31 141 ASP A CA 1
ATOM 1088 C C . ASP A 1 141 ? 7.071 13.204 -14.749 1.00 85.31 141 ASP A C 1
ATOM 1090 O O . ASP A 1 141 ? 7.546 13.658 -15.797 1.00 85.31 141 ASP A O 1
ATOM 1094 N N . PHE A 1 142 ? 7.615 12.129 -14.164 1.00 82.75 142 PHE A N 1
ATOM 1095 C CA . PHE A 1 142 ? 8.815 11.461 -14.691 1.00 82.75 142 PHE A CA 1
ATOM 1096 C C . PHE A 1 142 ? 8.578 10.800 -16.049 1.00 82.75 142 PHE A C 1
ATOM 1098 O O . PHE A 1 142 ? 9.467 10.792 -16.904 1.00 82.75 142 PHE A O 1
ATOM 1105 N N . SER A 1 143 ? 7.376 10.275 -16.285 1.00 80.81 143 SER A N 1
ATOM 1106 C CA . SER A 1 143 ? 7.017 9.607 -17.538 1.00 80.81 143 SER A CA 1
ATOM 1107 C C . SER A 1 143 ? 7.073 10.547 -18.753 1.00 80.81 143 SER A C 1
ATOM 1109 O O . SER A 1 143 ? 7.333 10.088 -19.875 1.00 80.81 143 SER A O 1
ATOM 1111 N N . GLN A 1 144 ? 6.881 11.853 -18.519 1.00 78.06 144 GLN A N 1
ATOM 1112 C CA . GLN A 1 144 ? 6.962 12.925 -19.516 1.00 78.06 144 GLN A CA 1
ATOM 1113 C C . GLN A 1 144 ? 8.393 13.446 -19.727 1.00 78.06 144 GLN A C 1
ATOM 1115 O O . GLN A 1 144 ? 8.657 14.149 -20.705 1.00 78.06 144 GLN A O 1
ATOM 1120 N N . GLY A 1 145 ? 9.329 13.096 -18.842 1.00 74.06 145 GLY A N 1
ATOM 1121 C CA . GLY A 1 145 ? 10.723 13.516 -18.912 1.00 74.06 145 GLY A CA 1
ATOM 1122 C C . GLY A 1 145 ? 11.549 12.786 -19.979 1.00 74.06 145 GLY A C 1
ATOM 1123 O O . GLY A 1 145 ? 11.242 11.678 -20.421 1.00 74.06 145 GLY A O 1
ATOM 1124 N N . THR A 1 146 ? 12.674 13.395 -20.372 1.00 69.19 146 THR A N 1
ATOM 1125 C CA . THR A 1 146 ? 13.640 12.806 -21.322 1.00 69.19 146 THR A CA 1
ATOM 1126 C C . THR A 1 146 ? 14.371 11.589 -20.739 1.00 69.19 146 THR A C 1
ATOM 1128 O O . THR A 1 146 ? 14.831 10.721 -21.481 1.00 69.19 146 THR A O 1
ATOM 1131 N N . ARG A 1 147 ? 14.497 11.517 -19.407 1.00 73.00 147 ARG A N 1
ATOM 1132 C CA . ARG A 1 147 ? 15.061 10.372 -18.680 1.00 73.00 147 ARG A CA 1
ATOM 1133 C C . ARG A 1 147 ? 13.939 9.617 -17.976 1.00 73.00 147 ARG A C 1
ATOM 1135 O O . ARG A 1 147 ? 13.091 10.236 -17.350 1.00 73.00 147 ARG A O 1
ATOM 1142 N N . ARG A 1 148 ? 13.987 8.284 -18.048 1.00 75.81 148 ARG A N 1
ATOM 1143 C CA . ARG A 1 148 ? 13.076 7.365 -17.348 1.00 75.81 148 ARG A CA 1
ATOM 1144 C C . ARG A 1 148 ? 13.862 6.541 -16.326 1.00 75.81 148 ARG A C 1
ATOM 1146 O O . ARG A 1 148 ? 14.350 5.460 -16.693 1.00 75.81 148 ARG A O 1
ATOM 1153 N N . PRO A 1 149 ? 14.080 7.084 -15.118 1.00 83.12 149 PRO A N 1
ATOM 1154 C CA . PRO A 1 149 ? 14.822 6.390 -14.076 1.00 83.12 149 PRO A CA 1
ATOM 1155 C C . PRO A 1 149 ? 14.063 5.149 -13.593 1.00 83.12 149 PRO A C 1
ATOM 1157 O O . PRO A 1 149 ? 12.873 4.986 -13.857 1.00 83.12 149 PRO A O 1
ATOM 1160 N N . ALA A 1 150 ? 14.772 4.252 -12.914 1.00 87.56 150 ALA A N 1
ATOM 1161 C CA . ALA A 1 150 ? 14.126 3.244 -12.086 1.00 87.56 150 ALA A CA 1
ATOM 1162 C C . ALA A 1 150 ? 13.534 3.916 -10.838 1.00 87.56 150 ALA A C 1
ATOM 1164 O O . ALA A 1 150 ? 14.124 4.850 -10.306 1.00 87.56 150 ALA A O 1
ATOM 1165 N N . GLU A 1 151 ? 12.391 3.449 -10.361 1.00 90.75 151 GLU A N 1
ATOM 1166 C CA . GLU A 1 151 ? 11.661 4.054 -9.249 1.00 90.75 151 GLU A CA 1
ATOM 1167 C C . GLU A 1 151 ? 11.509 3.036 -8.117 1.00 90.75 151 GLU A C 1
ATOM 1169 O O . GLU A 1 151 ? 10.971 1.943 -8.301 1.00 90.75 151 GLU A O 1
ATOM 1174 N N . LEU A 1 152 ? 11.992 3.387 -6.930 1.00 91.00 152 LEU A N 1
ATOM 1175 C CA . LEU A 1 152 ? 11.761 2.634 -5.706 1.00 91.00 152 LEU A CA 1
ATOM 1176 C C . LEU A 1 152 ? 10.824 3.441 -4.814 1.00 91.00 152 LEU A C 1
ATOM 1178 O O . LEU A 1 152 ? 11.230 4.446 -4.241 1.00 91.00 152 LEU A O 1
ATOM 1182 N N . ILE A 1 153 ? 9.584 2.984 -4.681 1.00 92.56 153 ILE A N 1
ATOM 1183 C CA . ILE A 1 153 ? 8.619 3.522 -3.727 1.00 92.56 153 ILE A CA 1
ATOM 1184 C C . ILE A 1 153 ? 8.780 2.735 -2.430 1.00 92.56 153 ILE A C 1
ATOM 1186 O O . ILE A 1 153 ? 8.609 1.517 -2.427 1.00 92.56 153 ILE A O 1
ATOM 1190 N N . LYS A 1 154 ? 9.116 3.413 -1.335 1.00 90.75 154 LYS A N 1
ATOM 1191 C CA . LYS A 1 154 ? 9.383 2.800 -0.032 1.00 90.75 154 LYS A CA 1
ATOM 1192 C C . LYS A 1 154 ? 8.480 3.408 1.036 1.00 90.75 154 LYS A C 1
ATOM 1194 O O . LYS A 1 154 ? 8.381 4.626 1.104 1.00 90.75 154 LYS A O 1
ATOM 1199 N N . GLY A 1 155 ? 7.899 2.587 1.907 1.00 88.38 155 GLY A N 1
ATOM 1200 C CA . GLY A 1 155 ? 7.228 3.071 3.117 1.00 88.38 155 GLY A CA 1
ATOM 1201 C C . GLY A 1 155 ? 7.247 2.083 4.273 1.00 88.38 155 GLY A C 1
ATOM 1202 O O . GLY A 1 155 ? 7.651 0.926 4.110 1.00 88.38 155 GLY A O 1
ATOM 1203 N N . CYS A 1 156 ? 6.739 2.533 5.413 1.00 87.06 156 CYS A N 1
ATOM 1204 C CA . CYS A 1 156 ? 6.575 1.774 6.639 1.00 87.06 156 CYS A CA 1
ATOM 1205 C C . CYS A 1 156 ? 5.157 1.954 7.196 1.00 87.06 156 CYS A C 1
ATOM 1207 O O . CYS A 1 156 ? 4.585 3.041 7.182 1.00 87.06 156 CYS A O 1
ATOM 1209 N N . PHE A 1 157 ? 4.575 0.871 7.701 1.00 88.81 157 PHE A N 1
ATOM 1210 C CA . PHE A 1 157 ? 3.276 0.874 8.354 1.00 88.81 157 PHE A CA 1
ATOM 1211 C C . PHE A 1 157 ? 3.344 0.131 9.689 1.00 88.81 157 PHE A C 1
ATOM 1213 O O . PHE A 1 157 ? 3.501 -1.092 9.745 1.00 88.81 157 PHE A O 1
ATOM 1220 N N . ASP A 1 158 ? 3.164 0.869 10.778 1.00 87.19 158 ASP A N 1
ATOM 1221 C CA . ASP A 1 158 ? 3.177 0.366 12.153 1.00 87.19 158 ASP A CA 1
ATOM 1222 C C . ASP A 1 158 ? 1.808 0.457 12.850 1.00 87.19 158 ASP A C 1
ATOM 1224 O O . ASP A 1 158 ? 1.657 -0.005 13.982 1.00 87.19 158 ASP A O 1
ATOM 1228 N N . GLY A 1 159 ? 0.767 0.940 12.162 1.00 87.69 159 GLY A N 1
ATOM 1229 C CA . GLY A 1 159 ? -0.568 1.138 12.740 1.00 87.69 159 GLY A CA 1
ATOM 1230 C C . GLY A 1 159 ? -1.217 -0.129 13.324 1.00 87.69 159 GLY A C 1
ATOM 1231 O O . GLY A 1 159 ? -2.048 -0.038 14.226 1.00 87.69 159 GLY A O 1
ATOM 1232 N N . ILE A 1 160 ? -0.826 -1.334 12.881 1.00 88.62 160 ILE A N 1
ATOM 1233 C CA . ILE A 1 160 ? -1.311 -2.592 13.487 1.00 88.62 160 ILE A CA 1
ATOM 1234 C C . ILE A 1 160 ? -0.816 -2.749 14.930 1.00 88.62 160 ILE A C 1
ATOM 1236 O O . ILE A 1 160 ? -1.536 -3.285 15.775 1.00 88.62 160 ILE A O 1
ATOM 1240 N N . LYS A 1 161 ? 0.400 -2.281 15.225 1.00 86.00 161 LYS A N 1
ATOM 1241 C CA . LYS A 1 161 ? 0.971 -2.312 16.574 1.00 86.00 161 LYS A CA 1
ATOM 1242 C C . LYS A 1 161 ? 0.141 -1.452 17.528 1.00 86.00 161 LYS A C 1
ATOM 1244 O O . LYS A 1 161 ? -0.221 -1.928 18.599 1.00 86.00 161 LYS A O 1
ATOM 1249 N N . VAL A 1 162 ? -0.251 -0.257 17.085 1.00 85.19 162 VAL A N 1
ATOM 1250 C CA . VAL A 1 162 ? -1.096 0.673 17.852 1.00 85.19 162 VAL A CA 1
ATOM 1251 C C . VAL A 1 162 ? -2.437 0.031 18.233 1.00 85.19 162 VAL A C 1
ATOM 1253 O O . VAL A 1 162 ? -2.844 0.076 19.394 1.00 85.19 162 VAL A O 1
ATOM 1256 N N . LEU A 1 163 ? -3.091 -0.663 17.291 1.00 85.81 163 LEU A N 1
ATOM 1257 C CA . LEU A 1 163 ? -4.342 -1.383 17.572 1.00 85.81 163 LEU A CA 1
ATOM 1258 C C . LEU A 1 163 ? -4.170 -2.524 18.589 1.00 85.81 163 LEU A C 1
ATOM 1260 O O . LEU A 1 163 ? -5.092 -2.806 19.356 1.00 85.81 163 LEU A O 1
ATOM 1264 N N . LYS A 1 164 ? -3.013 -3.198 18.598 1.00 83.19 164 LYS A N 1
ATOM 1265 C CA . LYS A 1 164 ? -2.723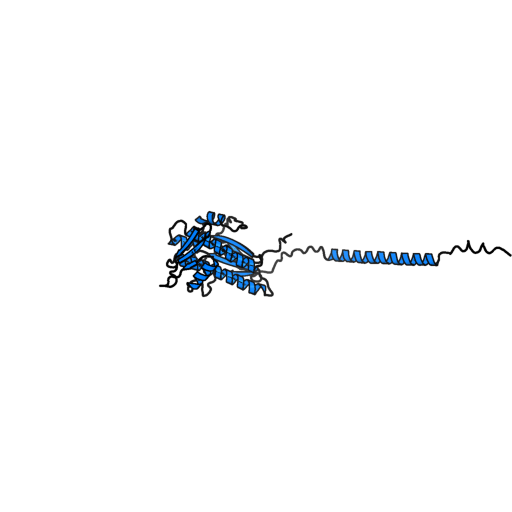 -4.276 19.557 1.00 83.19 164 LYS A CA 1
ATOM 1266 C C . LYS A 1 164 ? -2.485 -3.753 20.971 1.00 83.19 164 LYS A C 1
ATOM 1268 O O . LYS A 1 164 ? -2.946 -4.378 21.923 1.00 83.19 164 LYS A O 1
ATOM 1273 N N .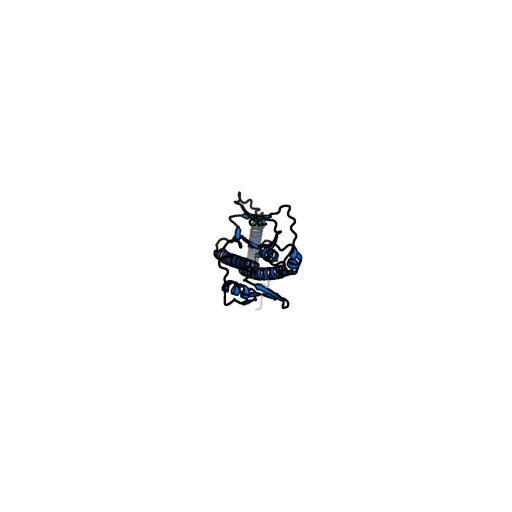 GLU A 1 165 ? -1.751 -2.653 21.103 1.00 75.94 165 GLU A N 1
ATOM 1274 C CA . GLU A 1 165 ? -1.274 -2.148 22.394 1.00 75.94 165 GLU A CA 1
ATOM 1275 C C . GLU A 1 165 ? -2.383 -1.503 23.234 1.00 75.94 165 GLU A C 1
ATOM 1277 O O . GLU A 1 165 ? -2.417 -1.719 24.444 1.00 75.94 165 GLU A O 1
ATOM 1282 N N . GLU A 1 166 ? -3.326 -0.774 22.625 1.00 65.94 166 GLU A N 1
ATOM 1283 C CA . GLU A 1 166 ? -4.378 -0.089 23.394 1.00 65.94 166 GLU A CA 1
ATOM 1284 C C . GLU A 1 166 ? -5.633 -0.929 23.651 1.00 65.94 166 GLU A C 1
ATOM 1286 O O . GLU A 1 166 ? -6.311 -0.710 24.655 1.00 65.94 166 GLU A O 1
ATOM 1291 N N . GLN A 1 167 ? -6.002 -1.860 22.760 1.00 59.62 167 GLN A N 1
ATOM 1292 C CA . GLN A 1 167 ? -7.376 -2.377 22.780 1.00 59.62 167 GLN A CA 1
ATOM 1293 C C . GLN A 1 167 ? -7.583 -3.724 23.458 1.00 59.62 167 GLN A C 1
ATOM 1295 O O . GLN A 1 167 ? -8.736 -4.025 23.752 1.00 59.62 167 GLN A O 1
ATOM 1300 N N . GLY A 1 168 ? -6.548 -4.528 23.736 1.00 55.25 168 GLY A N 1
ATOM 1301 C CA . GLY A 1 168 ? -6.643 -5.783 24.514 1.00 55.25 168 GLY A CA 1
ATOM 1302 C C . GLY A 1 168 ? -7.690 -6.815 24.043 1.00 55.25 168 GLY A C 1
ATOM 1303 O O . GLY A 1 168 ? -7.863 -7.853 24.675 1.00 55.25 168 GLY A O 1
ATOM 1304 N N . THR A 1 169 ? -8.407 -6.531 22.954 1.00 57.09 169 THR A N 1
ATOM 1305 C CA . THR A 1 169 ? -9.602 -7.238 22.512 1.00 57.09 169 THR A CA 1
ATOM 1306 C C . THR A 1 169 ? -9.191 -8.136 21.364 1.00 57.09 169 THR A C 1
ATOM 1308 O O . THR A 1 169 ? -8.768 -7.673 20.299 1.00 57.09 169 THR A O 1
ATOM 1311 N N . GLU A 1 170 ? -9.298 -9.436 21.605 1.00 62.53 170 GLU A N 1
ATOM 1312 C CA . GLU A 1 170 ? -9.031 -10.482 20.629 1.00 62.53 170 GLU A CA 1
ATOM 1313 C C . GLU A 1 170 ? -9.848 -10.208 19.349 1.00 62.53 170 GLU A C 1
ATOM 1315 O O . GLU A 1 170 ? -11.068 -10.044 19.390 1.00 62.53 170 GLU A O 1
ATOM 1320 N N . GLY A 1 171 ? -9.165 -10.062 18.209 1.00 77.62 171 GLY A N 1
ATOM 1321 C CA . GLY A 1 171 ? -9.795 -9.871 16.898 1.00 77.62 171 GLY A CA 1
ATOM 1322 C C . GLY A 1 171 ? -9.827 -8.444 16.329 1.00 77.62 171 GLY A C 1
ATOM 1323 O O . GLY A 1 171 ? -10.007 -8.316 15.120 1.00 77.62 171 GLY A O 1
ATOM 1324 N N . VAL A 1 172 ? -9.594 -7.367 17.095 1.00 85.38 172 VAL A N 1
ATOM 1325 C CA . VAL A 1 172 ? -9.554 -6.007 16.492 1.00 85.38 172 VAL A CA 1
ATOM 1326 C C . VAL A 1 172 ? -8.344 -5.846 15.573 1.00 85.38 172 VAL A C 1
ATOM 1328 O O . VAL A 1 172 ? -8.480 -5.378 14.446 1.00 85.38 172 VAL A O 1
ATOM 1331 N N . ALA A 1 173 ? -7.168 -6.304 16.008 1.00 87.88 173 ALA A N 1
ATOM 1332 C CA . ALA A 1 173 ? -5.961 -6.273 15.183 1.00 87.88 173 ALA A CA 1
ATOM 1333 C C . ALA A 1 173 ? -6.085 -7.159 13.926 1.00 87.88 173 ALA A C 1
ATOM 1335 O O . ALA A 1 173 ? -5.525 -6.829 12.885 1.00 87.88 173 ALA A O 1
ATOM 1336 N N . GLU A 1 174 ? -6.854 -8.253 13.992 1.00 89.44 174 GLU A N 1
ATOM 1337 C CA . GLU A 1 174 ? -7.174 -9.079 12.820 1.00 89.44 174 GLU A CA 1
ATOM 1338 C C . GLU A 1 174 ? -8.040 -8.316 11.818 1.00 89.44 174 GLU A C 1
ATOM 1340 O O . GLU A 1 174 ? -7.751 -8.305 10.625 1.00 89.44 174 GLU A O 1
ATOM 1345 N N . GLN A 1 175 ? -9.089 -7.646 12.302 1.00 90.88 175 GLN A N 1
ATOM 1346 C CA . GLN A 1 175 ? -9.950 -6.816 11.463 1.00 90.88 175 GLN A CA 1
ATOM 1347 C C . GLN A 1 175 ? -9.170 -5.639 10.868 1.00 90.88 175 GLN A C 1
ATOM 1349 O O . GLN A 1 175 ? -9.283 -5.377 9.672 1.00 90.88 175 GLN A O 1
ATOM 1354 N N . GLY A 1 176 ? -8.312 -4.996 11.664 1.00 91.56 176 GLY A N 1
ATOM 1355 C CA . GLY A 1 176 ? -7.410 -3.944 11.200 1.00 91.56 176 GLY A CA 1
ATOM 1356 C C . GLY A 1 176 ? -6.428 -4.451 10.147 1.00 91.56 176 GLY A C 1
ATOM 1357 O O . GLY A 1 176 ? -6.152 -3.764 9.166 1.00 91.56 176 GLY A O 1
ATOM 1358 N N . LEU A 1 177 ? -5.945 -5.688 10.262 1.00 91.38 177 LEU A N 1
ATOM 1359 C CA . LEU A 1 177 ? -5.123 -6.267 9.207 1.00 91.38 177 LEU A CA 1
ATOM 1360 C C . LEU A 1 177 ? -5.911 -6.446 7.902 1.00 91.38 177 LEU A C 1
ATOM 1362 O O . LEU A 1 177 ? -5.385 -6.161 6.829 1.00 91.38 177 LEU A O 1
ATOM 1366 N N . LEU A 1 178 ? -7.171 -6.877 7.977 1.00 92.25 178 LEU A N 1
ATOM 1367 C CA . LEU A 1 178 ? -8.023 -7.009 6.792 1.00 92.25 178 LEU A CA 1
ATOM 1368 C C . LEU A 1 178 ? -8.293 -5.652 6.126 1.00 92.25 178 LEU A C 1
ATOM 1370 O O . LEU A 1 178 ? -8.240 -5.557 4.900 1.00 92.25 178 LEU A O 1
ATOM 1374 N N . VAL A 1 179 ? -8.524 -4.596 6.912 1.00 93.94 179 VAL A N 1
ATOM 1375 C CA . VAL A 1 179 ? -8.672 -3.228 6.384 1.00 93.94 179 VAL A CA 1
ATOM 1376 C C . VAL A 1 179 ? -7.370 -2.740 5.746 1.00 93.94 179 VAL A C 1
ATOM 1378 O O . VAL A 1 179 ? -7.413 -2.163 4.657 1.00 93.94 179 VAL A O 1
ATOM 1381 N N . LEU A 1 180 ? -6.211 -3.026 6.352 1.00 93.88 180 LEU A N 1
ATOM 1382 C CA . LEU A 1 180 ? -4.907 -2.720 5.759 1.00 93.88 180 LEU A CA 1
ATOM 1383 C C . LEU A 1 180 ? -4.732 -3.445 4.420 1.00 93.88 180 LEU A C 1
ATOM 1385 O O . LEU A 1 180 ? -4.416 -2.802 3.429 1.00 93.88 180 LEU A O 1
ATOM 1389 N N . LEU A 1 181 ? -4.987 -4.753 4.351 1.00 92.06 181 LEU A N 1
ATOM 1390 C CA . LEU A 1 181 ? -4.866 -5.526 3.108 1.00 92.06 181 LEU A CA 1
ATOM 1391 C C . LEU A 1 181 ? -5.794 -4.999 2.005 1.00 92.06 181 LEU A C 1
ATOM 1393 O O . LEU A 1 181 ? -5.366 -4.851 0.861 1.00 92.06 181 LEU A O 1
ATOM 1397 N N . ALA A 1 182 ? -7.037 -4.651 2.346 1.00 92.50 182 ALA A N 1
ATOM 1398 C CA . ALA A 1 182 ? -7.967 -4.031 1.406 1.00 92.50 182 ALA A CA 1
ATOM 1399 C C . ALA A 1 182 ? -7.475 -2.652 0.928 1.00 92.50 182 ALA A C 1
ATOM 1401 O O . ALA A 1 182 ? -7.599 -2.327 -0.255 1.00 92.50 182 ALA A O 1
ATOM 1402 N N . THR A 1 183 ? -6.879 -1.866 1.829 1.00 94.62 183 THR A N 1
ATOM 1403 C CA . THR A 1 183 ? -6.269 -0.568 1.507 1.00 94.62 183 THR A CA 1
ATOM 1404 C C . THR A 1 183 ? -5.090 -0.754 0.557 1.00 94.62 183 THR A C 1
ATOM 1406 O O . THR A 1 183 ? -5.028 -0.100 -0.479 1.00 94.62 183 THR A O 1
ATOM 1409 N N . LEU A 1 184 ? -4.195 -1.701 0.855 1.00 93.56 184 LEU A N 1
ATOM 1410 C CA . LEU A 1 184 ? -3.045 -2.041 0.018 1.00 93.56 184 LEU A CA 1
ATOM 1411 C C . LEU A 1 184 ? -3.458 -2.536 -1.361 1.00 93.56 184 LEU A C 1
ATOM 1413 O O . LEU A 1 184 ? -2.833 -2.136 -2.335 1.00 93.56 184 LEU A O 1
ATOM 1417 N N . SER A 1 185 ? -4.517 -3.344 -1.455 1.00 91.88 185 SER A N 1
ATOM 1418 C CA . SER A 1 185 ? -5.064 -3.784 -2.741 1.00 91.88 185 SER A CA 1
ATOM 1419 C C . SER A 1 185 ? -5.404 -2.594 -3.623 1.00 91.88 185 SER A C 1
ATOM 1421 O O . SER A 1 185 ? -4.877 -2.469 -4.720 1.00 91.88 185 SER A O 1
ATOM 1423 N N . ARG A 1 186 ? -6.238 -1.681 -3.114 1.00 93.81 186 ARG A N 1
ATOM 1424 C CA . ARG A 1 186 ? -6.699 -0.525 -3.887 1.00 93.81 186 ARG A CA 1
ATOM 1425 C C . ARG A 1 186 ? -5.564 0.447 -4.190 1.00 93.81 186 ARG A C 1
ATOM 1427 O O . ARG A 1 186 ? -5.509 0.997 -5.283 1.00 93.81 186 ARG A O 1
ATOM 1434 N N . SER A 1 187 ? -4.657 0.662 -3.241 1.00 94.19 187 SER A N 1
ATOM 1435 C CA . SER A 1 187 ? -3.460 1.478 -3.451 1.00 94.19 187 SER A CA 1
ATOM 1436 C C . SER A 1 187 ? -2.550 0.884 -4.527 1.00 94.19 187 SER A C 1
ATOM 1438 O O . SER A 1 187 ? -2.050 1.613 -5.380 1.00 94.19 187 SER A O 1
ATOM 1440 N N . TYR A 1 188 ? -2.360 -0.435 -4.528 1.00 92.25 188 TYR A N 1
ATOM 1441 C CA . TYR A 1 188 ? -1.572 -1.110 -5.551 1.00 92.25 188 TYR A CA 1
ATOM 1442 C C . TYR A 1 188 ? -2.273 -1.094 -6.911 1.00 92.25 188 TYR A C 1
ATOM 1444 O O . TYR A 1 188 ? -1.592 -0.885 -7.905 1.00 92.25 188 TYR A O 1
ATOM 1452 N N . ASP A 1 189 ? -3.604 -1.202 -6.971 1.00 92.81 189 ASP A N 1
ATOM 1453 C CA . ASP A 1 189 ? -4.365 -1.051 -8.220 1.00 92.81 189 ASP A CA 1
ATOM 1454 C C . ASP A 1 189 ? -4.141 0.337 -8.852 1.00 92.81 189 ASP A C 1
ATOM 1456 O O . ASP A 1 189 ? -3.916 0.435 -10.059 1.00 92.81 189 ASP A O 1
ATOM 1460 N N . LEU A 1 190 ? -4.112 1.406 -8.038 1.00 94.00 190 LEU A N 1
ATOM 1461 C CA . LEU A 1 190 ? -3.791 2.765 -8.506 1.00 94.00 190 LEU A CA 1
ATOM 1462 C C . LEU A 1 190 ? -2.391 2.841 -9.129 1.00 94.00 190 LEU A C 1
ATOM 1464 O O . LEU A 1 190 ? -2.206 3.462 -10.177 1.00 94.00 190 LEU A O 1
ATOM 1468 N N . LEU A 1 191 ? -1.402 2.213 -8.489 1.00 93.31 191 LEU A N 1
ATOM 1469 C CA . LEU A 1 191 ? -0.046 2.143 -9.030 1.00 93.31 191 LEU A CA 1
ATOM 1470 C C . LEU A 1 191 ? -0.004 1.258 -10.281 1.00 93.31 191 LEU A C 1
ATOM 1472 O O . LEU A 1 191 ? 0.604 1.616 -11.281 1.00 93.31 191 LEU A O 1
ATOM 1476 N N . GLN A 1 192 ? -0.679 0.117 -10.284 1.00 91.75 192 GLN A N 1
ATOM 1477 C CA . GLN A 1 192 ? -0.698 -0.783 -11.428 1.00 91.75 192 GLN A CA 1
ATOM 1478 C C . GLN A 1 192 ? -1.281 -0.096 -12.669 1.00 91.75 192 GLN A C 1
ATOM 1480 O O . GLN A 1 192 ? -0.745 -0.271 -13.765 1.00 91.75 192 GLN A O 1
ATOM 1485 N N . GLU A 1 193 ? -2.328 0.712 -12.502 1.00 93.06 193 GLU A N 1
ATOM 1486 C CA . GLU A 1 193 ? -2.892 1.539 -13.568 1.00 93.06 193 GLU A CA 1
ATOM 1487 C C . GLU A 1 193 ? -1.882 2.587 -14.062 1.00 93.06 193 GLU A C 1
ATOM 1489 O O . GLU A 1 193 ? -1.582 2.634 -15.258 1.00 93.06 193 GLU A O 1
ATOM 1494 N N . ALA A 1 194 ? -1.295 3.369 -13.148 1.00 92.00 194 ALA A N 1
ATOM 1495 C CA . ALA A 1 194 ? -0.346 4.432 -13.486 1.00 92.00 194 ALA A CA 1
ATOM 1496 C C . ALA A 1 194 ? 0.900 3.905 -14.221 1.00 92.00 194 ALA A C 1
ATOM 1498 O O . ALA A 1 194 ? 1.302 4.444 -15.253 1.00 92.00 194 ALA A O 1
ATOM 1499 N N . TYR A 1 195 ? 1.455 2.790 -13.745 1.00 90.69 195 TYR A N 1
ATOM 1500 C CA . TYR A 1 195 ? 2.648 2.152 -14.300 1.00 90.69 195 TYR A CA 1
ATOM 1501 C C . TYR A 1 195 ? 2.327 1.159 -15.432 1.00 90.69 195 TYR A C 1
ATOM 1503 O O . TYR A 1 195 ? 3.214 0.437 -15.890 1.00 90.69 195 TYR A O 1
ATOM 1511 N N . LYS A 1 196 ? 1.071 1.079 -15.903 1.00 89.75 196 LYS A N 1
ATOM 1512 C CA . LYS A 1 196 ? 0.628 0.181 -16.994 1.00 89.75 196 LYS A CA 1
ATOM 1513 C C . LYS A 1 196 ? 0.988 -1.292 -16.754 1.00 89.75 196 LYS A C 1
ATOM 1515 O O . LYS A 1 196 ? 1.353 -2.019 -17.678 1.00 89.75 196 LYS A O 1
ATOM 1520 N N . GLY A 1 197 ? 0.928 -1.725 -15.498 1.00 85.44 197 GLY A N 1
ATOM 1521 C CA . GLY A 1 197 ? 1.313 -3.067 -15.064 1.00 85.44 197 GLY A CA 1
ATOM 1522 C C . GLY A 1 197 ? 2.821 -3.306 -14.931 1.00 85.44 197 GLY A C 1
ATOM 1523 O O . GLY A 1 197 ? 3.216 -4.418 -14.597 1.00 85.44 197 GLY A O 1
ATOM 1524 N N . GLN A 1 198 ? 3.673 -2.300 -15.157 1.00 87.88 198 GLN A N 1
ATOM 1525 C CA . GLN A 1 198 ? 5.136 -2.408 -15.059 1.00 87.88 198 GLN A CA 1
ATOM 1526 C C . GLN A 1 198 ? 5.670 -2.033 -13.666 1.00 87.88 198 GLN A C 1
ATOM 1528 O O . GLN A 1 198 ? 6.659 -1.308 -13.544 1.00 87.88 198 GLN A O 1
ATOM 1533 N N . ILE A 1 199 ? 5.037 -2.551 -12.611 1.00 89.94 199 ILE A N 1
ATOM 1534 C CA . ILE A 1 199 ? 5.446 -2.341 -11.217 1.00 89.94 199 ILE A CA 1
ATOM 1535 C C . ILE A 1 199 ? 5.386 -3.648 -10.424 1.00 89.94 199 ILE A C 1
ATOM 1537 O O . ILE A 1 199 ? 4.465 -4.443 -10.593 1.00 89.94 199 ILE A O 1
ATOM 1541 N N . VAL A 1 200 ? 6.351 -3.869 -9.531 1.00 89.81 200 VAL A N 1
ATOM 1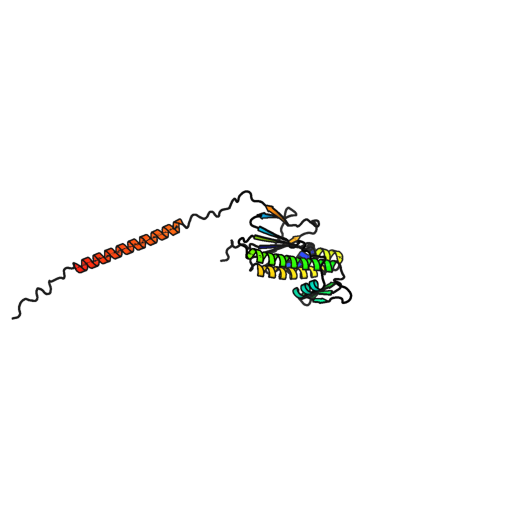542 C CA . VAL A 1 200 ? 6.361 -5.018 -8.607 1.00 89.81 200 VAL A CA 1
ATOM 1543 C C . VAL A 1 200 ? 6.038 -4.555 -7.193 1.00 89.81 200 VAL A C 1
ATOM 1545 O O . VAL A 1 200 ? 6.626 -3.589 -6.723 1.00 89.81 200 VAL A O 1
ATOM 1548 N N . GLY A 1 201 ? 5.125 -5.248 -6.512 1.00 89.75 201 GLY A N 1
ATOM 1549 C CA . GLY A 1 201 ? 4.841 -5.037 -5.092 1.00 89.75 201 GLY A CA 1
ATOM 1550 C C . GLY A 1 201 ? 5.605 -6.024 -4.208 1.00 89.75 201 GLY A C 1
ATOM 1551 O O . GLY A 1 201 ? 5.599 -7.226 -4.468 1.00 89.75 201 GLY A O 1
ATOM 1552 N N . VAL A 1 202 ? 6.234 -5.525 -3.149 1.00 88.94 202 VAL A N 1
ATOM 1553 C CA . VAL A 1 202 ? 6.920 -6.308 -2.118 1.00 88.94 202 VAL A CA 1
ATOM 1554 C C . VAL A 1 202 ? 6.423 -5.837 -0.757 1.00 88.94 202 VAL A C 1
ATOM 1556 O O . VAL A 1 202 ? 6.467 -4.649 -0.450 1.00 88.94 202 VAL A O 1
ATOM 1559 N N . ILE A 1 203 ? 5.959 -6.770 0.072 1.00 87.94 203 ILE A N 1
ATOM 1560 C CA . ILE A 1 203 ? 5.577 -6.477 1.455 1.00 87.94 203 ILE A CA 1
ATOM 1561 C C . ILE A 1 203 ? 6.526 -7.226 2.377 1.00 87.94 203 ILE A C 1
ATOM 1563 O O . ILE A 1 203 ? 6.637 -8.451 2.311 1.00 87.94 203 ILE A O 1
ATOM 1567 N N . LEU A 1 204 ? 7.207 -6.476 3.233 1.00 86.25 204 LEU A N 1
ATOM 1568 C CA . LEU A 1 204 ? 8.125 -6.994 4.231 1.00 86.25 204 LEU A CA 1
ATOM 1569 C C . LEU A 1 204 ? 7.417 -7.010 5.577 1.00 86.25 204 LEU A C 1
ATOM 1571 O O . LEU A 1 204 ? 6.869 -6.003 6.010 1.00 86.25 204 LEU A O 1
ATOM 1575 N N . LEU A 1 205 ? 7.423 -8.162 6.238 1.00 83.75 205 LEU A N 1
ATOM 1576 C CA . LEU A 1 205 ? 6.816 -8.324 7.554 1.00 83.75 205 LEU A CA 1
ATOM 1577 C C . LEU A 1 205 ? 7.937 -8.264 8.596 1.00 83.75 205 LEU A C 1
ATOM 1579 O O . LEU A 1 205 ? 8.724 -9.206 8.702 1.00 83.75 205 LEU A O 1
ATOM 1583 N N . GLY A 1 206 ? 8.024 -7.144 9.312 1.00 70.31 206 GLY A N 1
ATOM 1584 C CA . GLY A 1 206 ? 9.066 -6.871 10.304 1.00 70.31 206 GLY A CA 1
ATOM 1585 C C . GLY A 1 206 ? 8.665 -7.270 11.729 1.00 70.31 206 GLY A C 1
ATOM 1586 O O . GLY A 1 206 ? 7.486 -7.219 12.100 1.00 70.31 206 GLY A O 1
ATOM 1587 N N . ASP A 1 207 ? 9.656 -7.651 12.543 1.00 65.31 207 ASP A N 1
ATOM 1588 C CA . ASP A 1 207 ? 9.501 -7.824 13.994 1.00 65.31 207 ASP A CA 1
ATOM 1589 C C . ASP A 1 207 ? 9.728 -6.477 14.705 1.00 65.31 207 ASP A C 1
ATOM 1591 O O . ASP A 1 207 ? 10.587 -5.694 14.316 1.00 65.31 207 ASP A O 1
ATOM 1595 N N . ALA A 1 208 ? 8.978 -6.210 15.778 1.00 50.94 208 ALA A N 1
ATOM 1596 C CA . ALA A 1 208 ? 8.905 -4.910 16.465 1.00 50.94 208 ALA A CA 1
ATOM 1597 C C . ALA A 1 208 ? 10.184 -4.461 17.221 1.00 50.94 208 ALA A C 1
ATOM 1599 O O . ALA A 1 208 ? 10.099 -3.589 18.087 1.00 50.94 208 ALA A O 1
ATOM 1600 N N . ALA A 1 209 ? 11.345 -5.069 16.957 1.00 43.28 209 ALA A N 1
ATOM 1601 C CA . ALA A 1 209 ? 12.574 -4.883 17.730 1.00 43.28 209 ALA A CA 1
ATOM 1602 C C . ALA A 1 209 ? 13.559 -3.850 17.155 1.00 43.28 209 ALA A C 1
ATOM 1604 O O . ALA A 1 209 ? 14.600 -3.627 17.771 1.00 43.28 209 ALA A O 1
ATOM 1605 N N . SER A 1 210 ? 13.258 -3.185 16.037 1.00 41.62 210 SER A N 1
ATOM 1606 C CA . SER A 1 210 ? 14.005 -1.992 15.642 1.00 41.62 210 SER A CA 1
ATOM 1607 C C . SER A 1 210 ? 13.286 -0.744 16.160 1.00 41.62 210 SER A C 1
ATOM 1609 O O . SER A 1 210 ? 12.130 -0.461 15.860 1.00 41.62 210 SER A O 1
ATOM 1611 N N . SER A 1 211 ? 13.971 -0.023 17.042 1.00 37.22 211 SER A N 1
ATOM 1612 C CA . SER A 1 211 ? 13.626 1.320 17.510 1.00 37.22 211 SER A CA 1
ATOM 1613 C C . SER A 1 211 ? 13.171 2.231 16.361 1.00 37.22 211 SER A C 1
ATOM 1615 O O . SER A 1 211 ? 13.701 2.107 15.263 1.00 37.22 211 SER A O 1
ATOM 1617 N N . GLN A 1 212 ? 12.245 3.153 16.664 1.00 40.12 212 GLN A N 1
ATOM 1618 C CA . GLN A 1 212 ? 11.494 4.132 15.836 1.00 40.12 212 GLN A CA 1
ATOM 1619 C C . GLN A 1 212 ? 12.158 4.792 14.599 1.00 40.12 212 GLN A C 1
ATOM 1621 O O . GLN A 1 212 ? 11.495 5.559 13.911 1.00 40.12 212 GLN A O 1
ATOM 1626 N N . SER A 1 213 ? 13.425 4.534 14.289 1.00 45.97 213 SER A N 1
ATOM 1627 C CA . SER A 1 213 ? 14.152 5.080 13.140 1.00 45.97 213 SER A CA 1
ATOM 1628 C C . SER A 1 213 ? 14.840 4.029 12.257 1.00 45.97 213 SER A C 1
ATOM 1630 O O . SER A 1 213 ? 15.407 4.391 11.231 1.00 45.97 213 SER A O 1
ATOM 1632 N N . ASP A 1 214 ? 14.833 2.749 12.636 1.00 54.28 214 ASP A N 1
ATOM 1633 C CA . ASP A 1 214 ? 15.579 1.695 11.943 1.00 54.28 214 ASP A CA 1
ATOM 1634 C C . ASP A 1 214 ? 14.649 0.850 11.065 1.00 54.28 214 ASP A C 1
ATOM 1636 O O . ASP A 1 214 ? 14.255 -0.264 11.410 1.00 54.28 214 ASP A O 1
ATOM 1640 N N . SER A 1 215 ? 14.305 1.413 9.907 1.00 63.31 215 SER A N 1
ATOM 1641 C CA . SER A 1 215 ? 13.706 0.681 8.786 1.00 63.31 215 SER A CA 1
ATOM 1642 C C . SER A 1 215 ? 14.531 -0.573 8.476 1.00 63.31 215 SER A C 1
ATOM 1644 O O . SER A 1 215 ? 15.759 -0.497 8.370 1.00 63.31 215 SER A O 1
ATOM 1646 N N . LEU A 1 216 ? 13.868 -1.713 8.262 1.00 64.62 216 LEU A N 1
ATOM 1647 C CA . LEU A 1 216 ? 14.513 -2.984 7.899 1.00 64.62 216 LEU A CA 1
ATOM 1648 C C . LEU A 1 216 ? 15.273 -2.851 6.569 1.00 64.62 216 LEU A C 1
ATOM 1650 O O . LEU A 1 216 ? 16.265 -3.540 6.330 1.00 64.62 216 LEU A O 1
ATOM 1654 N N . LEU A 1 217 ? 14.843 -1.909 5.727 1.00 70.00 217 LEU A N 1
ATOM 1655 C CA . LEU A 1 217 ? 15.518 -1.522 4.494 1.00 70.00 217 LEU A CA 1
ATOM 1656 C C . LEU A 1 217 ? 16.400 -0.288 4.681 1.00 70.00 217 LEU A C 1
ATOM 1658 O O . LEU A 1 217 ? 15.886 0.830 4.783 1.00 70.00 217 LEU A O 1
ATOM 1662 N N . ASP A 1 218 ? 17.713 -0.463 4.635 1.00 74.19 218 ASP A N 1
ATOM 1663 C CA . ASP A 1 218 ? 18.635 0.665 4.511 1.00 74.19 218 ASP A CA 1
ATOM 1664 C C . ASP A 1 218 ? 18.861 0.959 3.026 1.00 74.19 218 ASP A C 1
ATOM 1666 O O . ASP A 1 218 ? 19.242 0.063 2.274 1.00 74.19 218 ASP A O 1
ATOM 1670 N N . VAL A 1 219 ? 18.570 2.182 2.582 1.00 73.31 219 VAL A N 1
ATOM 1671 C CA . VAL A 1 219 ? 18.729 2.571 1.174 1.00 73.31 219 VAL A CA 1
ATOM 1672 C C . VAL A 1 219 ? 19.894 3.537 1.080 1.00 73.31 219 VAL A C 1
ATOM 1674 O O . VAL A 1 219 ? 19.786 4.690 1.493 1.00 73.31 219 VAL A O 1
ATOM 1677 N N . THR A 1 220 ? 21.001 3.074 0.511 1.00 76.31 220 THR A N 1
ATOM 1678 C CA . THR A 1 220 ? 22.199 3.885 0.317 1.00 76.31 220 THR A CA 1
ATOM 1679 C C . THR A 1 220 ? 22.354 4.247 -1.151 1.00 76.31 220 THR A C 1
ATOM 1681 O O . THR A 1 220 ? 22.267 3.409 -2.052 1.00 76.31 220 THR A O 1
ATOM 1684 N N . PHE A 1 221 ? 22.586 5.529 -1.406 1.00 72.62 221 PHE A N 1
ATOM 1685 C CA . PHE A 1 221 ? 22.962 6.001 -2.727 1.00 72.62 221 PHE A CA 1
ATOM 1686 C C . PHE A 1 221 ? 24.456 5.781 -2.933 1.00 72.62 221 PHE A C 1
ATOM 1688 O O . PHE A 1 221 ? 25.279 6.142 -2.091 1.00 72.62 221 PHE A O 1
ATOM 1695 N N . THR A 1 222 ? 24.817 5.156 -4.048 1.00 68.62 222 THR A N 1
ATOM 1696 C CA . THR A 1 222 ? 26.218 4.939 -4.402 1.00 68.62 222 THR A CA 1
ATOM 1697 C C . THR A 1 222 ? 26.580 5.791 -5.606 1.00 68.62 222 THR A C 1
ATOM 1699 O O . THR A 1 222 ? 26.037 5.583 -6.696 1.00 68.62 222 THR A O 1
ATOM 1702 N N . SER A 1 223 ? 27.544 6.695 -5.433 1.00 56.34 223 SER A N 1
ATOM 1703 C CA . SER A 1 223 ? 28.256 7.302 -6.552 1.00 56.34 223 SER A CA 1
ATOM 1704 C C . SER A 1 223 ? 29.160 6.239 -7.176 1.00 56.34 223 SER A C 1
ATOM 1706 O O . SER A 1 223 ? 29.905 5.522 -6.504 1.00 56.34 223 SER A O 1
ATOM 1708 N N . ARG A 1 224 ? 29.028 6.034 -8.481 1.00 54.38 224 ARG A N 1
ATOM 1709 C CA . ARG A 1 224 ? 29.685 4.917 -9.163 1.00 54.38 224 ARG A CA 1
ATOM 1710 C C . ARG A 1 224 ? 31.169 5.253 -9.387 1.00 54.38 224 ARG A C 1
ATOM 1712 O O . ARG A 1 224 ? 31.445 6.232 -10.079 1.00 54.38 224 ARG A O 1
ATOM 1719 N N . PRO A 1 225 ? 32.150 4.438 -8.950 1.00 48.91 225 PRO A N 1
ATOM 1720 C CA . PRO A 1 225 ? 33.427 4.391 -9.647 1.00 48.91 225 PRO A CA 1
ATOM 1721 C C . PRO A 1 225 ? 33.152 3.713 -10.992 1.00 48.91 225 PRO A C 1
ATOM 1723 O O . PRO A 1 225 ? 32.702 2.571 -11.005 1.00 48.91 225 PRO A O 1
ATOM 1726 N N . SER A 1 226 ? 33.329 4.459 -12.088 1.00 47.34 226 SER A N 1
ATOM 1727 C CA . SER A 1 226 ? 33.284 4.053 -13.506 1.00 47.34 226 SER A CA 1
ATOM 1728 C C . SER A 1 226 ? 32.560 2.738 -13.827 1.00 47.34 226 SER A C 1
ATOM 1730 O O . SER A 1 226 ? 33.031 1.648 -13.501 1.00 47.34 226 SER A O 1
ATOM 1732 N N . VAL A 1 227 ? 31.467 2.845 -14.580 1.00 46.75 227 VAL A N 1
ATOM 1733 C CA . VAL A 1 227 ? 30.698 1.726 -15.127 1.00 46.75 227 VAL A CA 1
ATOM 1734 C C . VAL A 1 227 ? 31.609 0.653 -15.742 1.00 46.75 227 VAL A C 1
ATOM 1736 O O . VAL A 1 227 ? 32.021 0.758 -16.896 1.00 46.75 227 VAL A O 1
ATOM 1739 N N . ARG A 1 228 ? 31.884 -0.438 -15.021 1.00 43.41 228 ARG A N 1
ATOM 1740 C CA . ARG A 1 228 ? 32.211 -1.696 -15.689 1.00 43.41 228 ARG A CA 1
ATOM 1741 C C . ARG A 1 228 ? 30.885 -2.229 -16.189 1.00 43.41 228 ARG A C 1
ATOM 1743 O O . ARG A 1 228 ? 30.217 -3.007 -15.511 1.00 43.41 228 ARG A O 1
ATOM 1750 N N . TRP A 1 229 ? 30.482 -1.732 -17.354 1.00 40.97 229 TRP A N 1
ATOM 1751 C CA . TRP A 1 229 ? 29.446 -2.366 -18.139 1.00 40.97 229 TRP A CA 1
ATOM 1752 C C . TRP A 1 229 ? 29.872 -3.835 -18.206 1.00 40.97 229 TRP A C 1
ATOM 1754 O O . TRP A 1 229 ? 30.940 -4.156 -18.732 1.00 40.97 229 TRP A O 1
ATOM 1764 N N . LEU A 1 230 ? 29.059 -4.749 -17.677 1.00 43.28 230 LEU A N 1
ATOM 1765 C CA . LEU A 1 230 ? 28.877 -5.984 -18.419 1.00 43.28 230 LEU A CA 1
ATOM 1766 C C . LEU A 1 230 ? 28.230 -5.496 -19.705 1.00 43.28 230 LEU A C 1
ATOM 1768 O O . LEU A 1 230 ? 27.012 -5.422 -19.813 1.00 43.28 230 LEU A O 1
ATOM 1772 N N . ALA A 1 231 ? 29.080 -5.040 -20.631 1.00 39.00 231 ALA A N 1
ATOM 1773 C CA . ALA A 1 231 ? 28.725 -5.055 -22.016 1.00 39.00 231 ALA A CA 1
ATOM 1774 C C . ALA A 1 231 ? 28.185 -6.468 -22.177 1.00 39.00 231 ALA A C 1
ATOM 1776 O O . ALA A 1 231 ? 28.904 -7.443 -21.913 1.00 39.00 231 ALA A O 1
ATOM 1777 N N . GLU A 1 232 ? 26.912 -6.588 -22.558 1.00 39.66 232 GLU A N 1
ATOM 1778 C CA . GLU A 1 232 ? 26.609 -7.667 -23.471 1.00 39.66 232 GLU A CA 1
ATOM 1779 C C . GLU A 1 232 ? 27.774 -7.614 -24.438 1.00 39.66 232 GLU A C 1
ATOM 1781 O O . GLU A 1 232 ? 28.065 -6.569 -25.030 1.00 39.66 232 GLU A O 1
ATOM 1786 N N . THR A 1 233 ? 28.579 -8.671 -24.440 1.00 37.94 233 THR A N 1
ATOM 1787 C CA . THR A 1 233 ? 29.436 -8.870 -25.581 1.00 37.94 233 THR A CA 1
ATOM 1788 C C . THR A 1 233 ? 28.386 -8.983 -26.660 1.00 37.94 233 THR A C 1
ATOM 1790 O O . THR A 1 233 ? 27.748 -10.029 -26.767 1.00 37.94 233 THR A O 1
ATOM 1793 N N . GLU A 1 234 ? 28.076 -7.857 -27.319 1.00 41.66 234 GLU A N 1
ATOM 1794 C CA . GLU A 1 234 ? 27.378 -7.854 -28.577 1.00 41.66 234 GLU A CA 1
ATOM 1795 C C . GLU A 1 234 ? 28.150 -8.925 -29.298 1.00 41.66 234 GLU A C 1
ATOM 1797 O O . GLU A 1 234 ? 29.362 -8.797 -29.522 1.00 41.66 234 GLU A O 1
ATOM 1802 N N . GLY A 1 235 ? 27.506 -10.076 -29.470 1.00 39.03 235 GLY A N 1
ATOM 1803 C CA . GLY A 1 235 ? 28.056 -11.090 -30.318 1.00 39.03 235 GLY A CA 1
ATOM 1804 C C . GLY A 1 235 ? 28.279 -10.329 -31.604 1.00 39.03 235 GLY A C 1
ATOM 1805 O O . GLY A 1 235 ? 27.312 -9.946 -32.260 1.00 39.03 235 GLY A O 1
ATOM 1806 N N . SER A 1 236 ? 29.544 -10.023 -31.889 1.00 41.59 236 SER A N 1
ATOM 1807 C CA . SER A 1 236 ? 30.048 -9.457 -33.131 1.00 41.59 236 SER A CA 1
ATOM 1808 C C . SER A 1 236 ? 29.801 -10.504 -34.214 1.00 41.59 236 SER A C 1
ATOM 1810 O O . SER A 1 236 ? 30.693 -11.168 -34.737 1.00 41.59 236 SER A O 1
ATOM 1812 N N . ALA A 1 237 ? 28.533 -10.750 -34.461 1.00 46.72 237 ALA A N 1
ATOM 1813 C CA . ALA A 1 237 ? 28.009 -11.888 -35.158 1.00 46.72 237 ALA A CA 1
ATOM 1814 C C . ALA A 1 237 ? 26.592 -11.488 -35.523 1.00 46.72 237 ALA A C 1
ATOM 1816 O O . ALA A 1 237 ? 25.661 -12.027 -34.952 1.00 46.72 237 ALA A O 1
ATOM 1817 N N . ASN A 1 238 ? 26.459 -10.481 -36.395 1.00 47.56 238 ASN A N 1
ATOM 1818 C CA . ASN A 1 238 ? 25.367 -10.384 -37.371 1.00 47.56 238 ASN A CA 1
ATOM 1819 C C . ASN A 1 238 ? 25.542 -9.223 -38.361 1.00 47.56 238 ASN A C 1
ATOM 1821 O O . ASN A 1 238 ? 25.025 -9.329 -39.466 1.00 47.56 238 ASN A O 1
ATOM 1825 N N . ALA A 1 239 ? 26.320 -8.176 -38.058 1.00 48.62 239 ALA A N 1
ATOM 1826 C CA . ALA A 1 239 ? 26.573 -7.107 -39.035 1.00 48.62 239 ALA A CA 1
ATOM 1827 C C . ALA A 1 239 ? 27.417 -7.594 -40.231 1.00 48.62 239 ALA A C 1
ATOM 1829 O O . ALA A 1 239 ? 27.065 -7.353 -41.384 1.00 48.62 239 ALA A O 1
ATOM 1830 N N . THR A 1 240 ? 28.475 -8.371 -39.975 1.00 49.03 240 THR A N 1
ATOM 1831 C CA . THR A 1 240 ? 29.303 -8.994 -41.022 1.00 49.03 240 THR A CA 1
ATOM 1832 C C . THR A 1 240 ? 28.545 -10.068 -41.797 1.00 49.03 240 THR A C 1
ATOM 1834 O O . THR A 1 240 ? 28.586 -10.054 -43.019 1.00 49.03 240 THR A O 1
ATOM 1837 N N . LYS A 1 241 ? 27.770 -10.933 -41.126 1.00 51.09 241 LYS A N 1
ATOM 1838 C CA . LYS A 1 241 ? 26.961 -11.963 -41.805 1.00 51.09 241 LYS A CA 1
ATOM 1839 C C . LYS A 1 241 ? 25.826 -11.372 -42.645 1.00 51.09 241 LYS A C 1
ATOM 1841 O O . LYS A 1 241 ? 25.557 -11.877 -43.727 1.00 51.09 241 LYS A O 1
ATOM 1846 N N . ALA A 1 242 ? 25.169 -10.303 -42.190 1.00 55.62 242 ALA A N 1
ATOM 1847 C CA . ALA A 1 242 ? 24.128 -9.635 -42.970 1.00 55.62 242 ALA A CA 1
ATOM 1848 C C . ALA A 1 242 ? 24.709 -8.915 -44.199 1.00 55.62 242 ALA A C 1
ATOM 1850 O O . ALA A 1 242 ? 24.140 -9.015 -45.286 1.00 55.62 242 ALA A O 1
ATOM 1851 N N . ALA A 1 243 ? 25.864 -8.255 -44.051 1.00 57.81 243 ALA A N 1
ATOM 1852 C CA . ALA A 1 243 ? 26.581 -7.639 -45.166 1.00 57.81 243 ALA A CA 1
ATOM 1853 C C . ALA A 1 243 ? 27.099 -8.686 -46.170 1.00 57.81 243 ALA A C 1
ATOM 1855 O O . ALA A 1 243 ? 26.955 -8.509 -47.378 1.00 57.81 243 ALA A O 1
ATOM 1856 N N . GLU A 1 244 ? 27.629 -9.810 -45.685 1.00 57.03 244 GLU A N 1
ATOM 1857 C CA . GLU A 1 244 ? 28.104 -10.923 -46.512 1.00 57.03 244 GLU A CA 1
ATOM 1858 C C . GLU A 1 244 ? 26.946 -11.587 -47.273 1.00 57.03 244 GLU A C 1
ATOM 1860 O O . GLU A 1 244 ? 27.026 -11.773 -48.485 1.00 57.03 244 GLU A O 1
ATOM 1865 N N . VAL A 1 245 ? 25.808 -11.838 -46.615 1.00 64.81 245 VAL A N 1
ATOM 1866 C CA . VAL A 1 245 ? 24.604 -12.376 -47.273 1.00 64.81 245 VAL A CA 1
ATOM 1867 C C . VAL A 1 245 ? 24.031 -11.394 -48.302 1.00 64.81 245 VAL A C 1
ATOM 1869 O O . VAL A 1 245 ? 23.571 -11.826 -49.360 1.00 64.81 245 VAL A O 1
ATOM 1872 N N . ALA A 1 246 ? 24.076 -10.084 -48.046 1.00 64.62 246 ALA A N 1
ATOM 1873 C CA . ALA A 1 246 ? 23.644 -9.074 -49.012 1.00 64.62 246 ALA A CA 1
ATOM 1874 C C . ALA A 1 246 ? 24.563 -9.022 -50.246 1.00 64.62 246 ALA A C 1
ATOM 1876 O O . ALA A 1 246 ? 24.065 -8.989 -51.372 1.00 64.62 246 ALA A O 1
ATOM 1877 N N . LEU A 1 247 ? 25.886 -9.099 -50.057 1.00 65.44 247 LEU A N 1
ATOM 1878 C CA . LEU A 1 247 ? 26.862 -9.157 -51.151 1.00 65.44 247 LEU A CA 1
ATOM 1879 C C . LEU A 1 247 ? 26.730 -10.444 -51.973 1.00 65.44 247 LEU A C 1
ATOM 1881 O O . LEU A 1 247 ? 26.773 -10.396 -53.203 1.00 65.44 247 LEU A O 1
ATOM 1885 N N . VAL A 1 248 ? 26.493 -11.588 -51.325 1.00 73.88 248 VAL A N 1
ATOM 1886 C CA . VAL A 1 248 ? 26.257 -12.865 -52.017 1.00 73.88 248 VAL A CA 1
ATOM 1887 C C . VAL A 1 248 ? 24.967 -12.805 -52.837 1.00 73.88 248 VAL A C 1
ATOM 1889 O O . VAL A 1 248 ? 24.949 -13.226 -53.990 1.00 73.88 248 VAL A O 1
ATOM 1892 N N . ARG A 1 249 ? 23.887 -12.223 -52.300 1.00 73.94 249 ARG A N 1
ATOM 1893 C CA . ARG A 1 249 ? 22.621 -12.081 -53.042 1.00 73.94 249 ARG A CA 1
ATOM 1894 C C . ARG A 1 249 ? 22.744 -11.113 -54.218 1.00 73.94 249 ARG A C 1
ATOM 1896 O O . ARG A 1 249 ? 22.210 -11.398 -55.287 1.00 73.94 249 ARG A O 1
ATOM 1903 N N . LEU A 1 250 ? 23.470 -10.009 -54.047 1.00 73.69 250 LEU A N 1
ATOM 1904 C CA . LEU A 1 250 ? 23.707 -9.035 -55.110 1.00 73.69 250 LEU A CA 1
ATOM 1905 C C . LEU A 1 250 ? 24.583 -9.616 -56.231 1.00 73.69 250 LEU A C 1
ATOM 1907 O O . LEU A 1 250 ? 24.253 -9.462 -57.405 1.00 73.69 250 LEU A O 1
ATOM 1911 N N . THR A 1 251 ? 25.661 -10.323 -55.885 1.00 79.88 251 THR A N 1
ATOM 1912 C CA . THR A 1 251 ? 26.557 -10.954 -56.872 1.00 79.88 251 THR A CA 1
ATOM 1913 C C . THR A 1 251 ? 25.868 -12.098 -57.610 1.00 79.88 251 THR A C 1
ATOM 1915 O O . THR A 1 251 ? 25.979 -12.181 -58.830 1.00 79.88 251 THR A O 1
ATOM 1918 N N . LEU A 1 252 ? 25.077 -12.925 -56.919 1.00 80.56 252 LEU A N 1
ATOM 1919 C CA . LEU A 1 252 ? 24.317 -14.006 -57.548 1.00 80.56 252 LEU A CA 1
ATOM 1920 C C . LEU A 1 252 ? 23.256 -13.472 -58.524 1.00 80.56 252 LEU A C 1
ATOM 1922 O O . LEU A 1 252 ? 23.120 -14.004 -59.627 1.00 80.56 252 LEU A O 1
ATOM 1926 N N . ALA A 1 253 ? 22.542 -12.401 -58.159 1.00 81.69 253 ALA A N 1
ATOM 1927 C CA . ALA A 1 253 ? 21.571 -11.751 -59.042 1.00 81.69 253 ALA A CA 1
ATOM 1928 C C . ALA A 1 253 ? 22.238 -11.140 -60.290 1.00 81.69 253 ALA A C 1
ATOM 1930 O O . ALA A 1 253 ? 21.729 -11.280 -61.400 1.00 81.69 253 ALA A O 1
ATOM 1931 N N . TRP A 1 254 ? 23.411 -10.520 -60.134 1.00 86.50 254 TRP A N 1
ATOM 1932 C CA . TRP A 1 254 ? 24.164 -9.955 -61.257 1.00 86.50 254 TRP A CA 1
ATOM 1933 C C . TRP A 1 254 ? 24.736 -11.020 -62.194 1.00 86.50 254 TRP A C 1
ATOM 1935 O O . TRP A 1 254 ? 24.628 -10.883 -63.411 1.00 86.50 254 TRP A O 1
ATOM 1945 N N . VAL A 1 255 ? 25.311 -12.097 -61.652 1.00 87.25 255 VAL A N 1
ATOM 1946 C CA . VAL A 1 255 ? 25.880 -13.188 -62.460 1.00 87.25 255 VAL A CA 1
ATOM 1947 C C . VAL A 1 255 ? 24.781 -13.915 -63.232 1.00 87.25 255 VAL A C 1
ATOM 1949 O O . VAL A 1 255 ? 24.931 -14.155 -64.428 1.00 87.25 255 VAL A O 1
ATOM 1952 N N . THR A 1 256 ? 23.650 -14.212 -62.587 1.00 89.06 256 THR A N 1
ATOM 1953 C CA . THR A 1 256 ? 22.506 -14.842 -63.268 1.00 89.06 256 THR A CA 1
ATOM 1954 C C . THR A 1 256 ? 21.912 -13.937 -64.348 1.00 89.06 256 THR A C 1
ATOM 1956 O O . THR A 1 256 ? 21.660 -14.410 -65.456 1.00 89.06 256 THR A O 1
ATOM 1959 N N . GLY A 1 257 ? 21.773 -12.633 -64.084 1.00 89.31 257 GLY A N 1
ATOM 1960 C CA . GLY A 1 257 ? 21.334 -11.657 -65.083 1.00 89.31 257 GLY A CA 1
ATOM 1961 C C . GLY A 1 257 ? 22.281 -11.556 -66.282 1.00 89.31 257 GLY A C 1
ATOM 1962 O O . GLY A 1 257 ? 21.829 -11.581 -67.426 1.00 89.31 257 GLY A O 1
ATOM 1963 N N . LEU A 1 258 ? 23.595 -11.509 -66.042 1.00 92.19 258 LEU A N 1
ATOM 1964 C CA . LEU A 1 258 ? 24.602 -11.426 -67.102 1.00 92.19 258 LEU A CA 1
ATOM 1965 C C . LEU A 1 258 ? 24.633 -12.695 -67.968 1.00 92.19 258 LEU A C 1
ATOM 1967 O O . LEU A 1 258 ? 24.697 -12.597 -69.192 1.00 92.19 258 LEU A O 1
ATOM 1971 N N . ILE A 1 259 ? 24.542 -13.880 -67.353 1.00 91.38 259 ILE A N 1
ATOM 1972 C CA . ILE A 1 259 ? 24.490 -15.156 -68.082 1.00 91.38 259 ILE A CA 1
ATOM 1973 C C . ILE A 1 259 ? 23.238 -15.219 -68.961 1.00 91.38 259 ILE A C 1
ATOM 1975 O O . ILE A 1 259 ? 23.340 -15.582 -70.133 1.00 91.38 259 ILE A O 1
ATOM 1979 N N . LEU A 1 260 ? 22.072 -14.833 -68.432 1.00 90.88 260 LEU A N 1
ATOM 1980 C CA . LEU A 1 260 ? 20.834 -14.796 -69.213 1.00 90.88 260 LEU A CA 1
ATOM 1981 C C . LEU A 1 260 ? 20.925 -13.796 -70.369 1.00 90.88 260 LEU A C 1
ATOM 1983 O O . LEU A 1 260 ? 20.534 -14.128 -71.484 1.00 90.88 260 LEU A O 1
ATOM 1987 N N . LEU A 1 261 ? 21.495 -12.611 -70.140 1.00 92.00 261 LEU A N 1
ATOM 1988 C CA . LEU A 1 261 ? 21.684 -11.603 -71.183 1.00 92.00 261 LEU A CA 1
ATOM 1989 C C . LEU A 1 261 ? 22.566 -12.129 -72.326 1.00 92.00 261 LEU A C 1
ATOM 1991 O O . LEU A 1 261 ? 22.190 -12.028 -73.494 1.00 92.00 261 LEU A O 1
ATOM 1995 N N . ILE A 1 262 ? 23.720 -12.717 -71.995 1.00 91.44 262 ILE A N 1
ATOM 1996 C CA . ILE A 1 262 ? 24.642 -13.288 -72.985 1.00 91.44 262 ILE A CA 1
ATOM 1997 C C . ILE A 1 262 ? 23.975 -14.455 -73.716 1.00 91.44 262 ILE A C 1
ATOM 1999 O O . ILE A 1 262 ? 24.081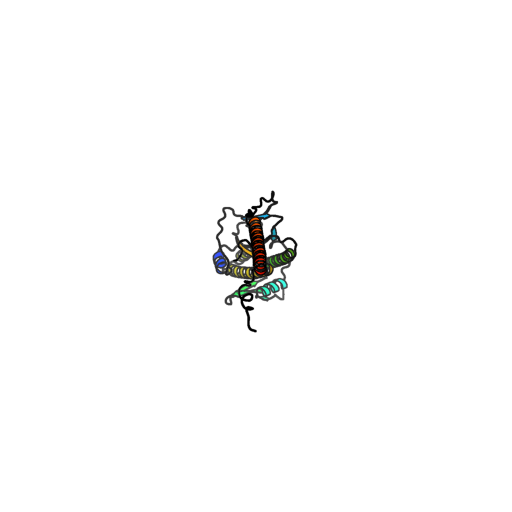 -14.545 -74.935 1.00 91.44 262 ILE A O 1
ATOM 2003 N N . SER A 1 263 ? 23.251 -15.319 -73.001 1.00 91.00 263 SER A N 1
ATOM 2004 C CA . SER A 1 263 ? 22.524 -16.445 -73.594 1.00 91.00 263 SER A CA 1
ATOM 2005 C C . SER A 1 263 ? 21.464 -15.980 -74.596 1.00 91.00 263 SER A C 1
ATOM 2007 O O . SER A 1 263 ? 21.392 -16.524 -75.698 1.00 91.00 263 SER A O 1
ATOM 2009 N N . VAL A 1 264 ? 20.698 -14.936 -74.264 1.00 91.50 264 VAL A N 1
ATOM 2010 C CA . VAL A 1 264 ? 19.703 -14.344 -75.169 1.00 91.50 264 VAL A CA 1
ATOM 2011 C C . VAL A 1 264 ? 20.376 -13.714 -76.388 1.00 91.50 264 VAL A C 1
ATOM 2013 O O . VAL A 1 264 ? 19.948 -13.968 -77.511 1.00 91.50 264 VAL A O 1
ATOM 2016 N N . LEU A 1 265 ? 21.455 -12.949 -76.201 1.00 88.31 265 LEU A N 1
ATOM 2017 C CA . LEU A 1 265 ? 22.216 -12.353 -77.307 1.00 88.31 265 LEU A CA 1
ATOM 2018 C C . LEU A 1 265 ? 22.794 -13.414 -78.248 1.00 88.31 265 LEU A C 1
ATOM 2020 O O . LEU A 1 265 ? 22.685 -13.276 -79.465 1.00 88.31 265 LEU A O 1
ATOM 2024 N N . LEU A 1 266 ? 23.364 -14.489 -77.698 1.00 87.88 266 LEU A N 1
ATOM 2025 C CA . LEU A 1 266 ? 23.910 -15.594 -78.481 1.00 87.88 266 LEU A CA 1
ATOM 2026 C C . LEU A 1 266 ? 22.800 -16.348 -79.226 1.00 87.88 266 LEU A C 1
ATOM 2028 O O . LEU A 1 266 ? 22.971 -16.692 -80.391 1.00 87.88 266 LEU A O 1
ATOM 2032 N N . GLY A 1 267 ? 21.646 -16.552 -78.583 1.00 86.19 267 GLY A N 1
ATOM 2033 C CA . GLY A 1 267 ? 20.465 -17.150 -79.205 1.00 86.19 267 GLY A CA 1
ATOM 2034 C C . GLY A 1 267 ? 19.932 -16.317 -80.371 1.00 86.19 267 GLY A C 1
ATOM 2035 O O . GLY A 1 267 ? 19.689 -16.856 -81.447 1.00 86.19 267 GLY A O 1
ATOM 2036 N N . VAL A 1 268 ? 19.819 -14.996 -80.200 1.00 87.62 268 VAL A N 1
ATOM 2037 C CA . VAL A 1 268 ? 19.416 -14.074 -81.275 1.00 87.62 268 VAL A CA 1
ATOM 2038 C C . VAL A 1 268 ? 20.447 -14.062 -82.402 1.00 87.62 268 VAL A C 1
ATOM 2040 O O . VAL A 1 268 ? 20.071 -14.123 -83.570 1.00 87.62 268 VAL A O 1
ATOM 2043 N N . TYR A 1 269 ? 21.741 -14.035 -82.076 1.00 84.62 269 TYR A N 1
ATOM 2044 C CA . TYR A 1 269 ? 22.810 -14.092 -83.071 1.00 84.62 269 TYR A CA 1
ATOM 2045 C C . TYR A 1 269 ? 22.747 -15.382 -83.898 1.00 84.62 269 TYR A C 1
ATOM 2047 O O . TYR A 1 269 ? 22.808 -15.326 -85.123 1.00 84.62 269 TYR A O 1
ATOM 2055 N N . LEU A 1 270 ? 22.559 -16.536 -83.250 1.00 79.94 270 LEU A N 1
ATOM 2056 C CA . LEU A 1 270 ? 22.421 -17.828 -83.926 1.00 79.94 270 LEU A CA 1
ATOM 2057 C C . LEU A 1 270 ? 21.129 -17.932 -84.749 1.00 79.94 270 LEU A C 1
ATOM 2059 O O . LEU A 1 270 ? 21.151 -18.539 -85.814 1.00 79.94 270 LEU A O 1
ATOM 2063 N N . LEU A 1 271 ? 20.027 -17.322 -84.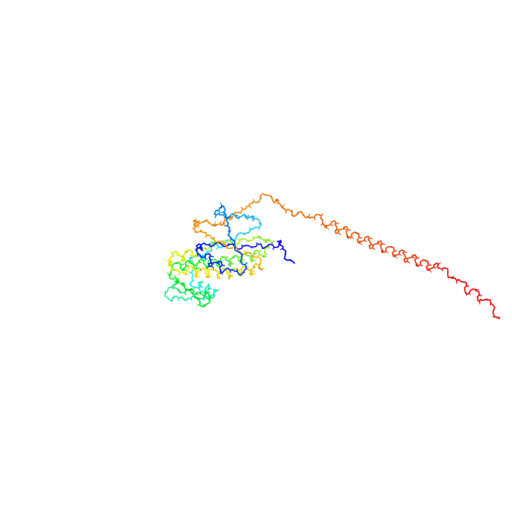301 1.00 77.50 271 LEU A N 1
ATOM 2064 C CA . LEU A 1 271 ? 18.778 -17.248 -85.069 1.00 77.50 271 LEU A CA 1
ATOM 2065 C C . LEU A 1 271 ? 18.910 -16.365 -86.315 1.00 77.50 271 LEU A C 1
ATOM 2067 O O . LEU A 1 271 ? 18.388 -16.716 -87.368 1.00 77.50 271 LEU A O 1
ATOM 2071 N N . LEU A 1 272 ? 19.620 -15.238 -86.220 1.00 75.25 272 LEU A N 1
ATOM 2072 C CA . LEU A 1 272 ? 19.859 -14.342 -87.357 1.00 75.25 272 LEU A CA 1
ATOM 2073 C C . LEU A 1 272 ? 20.865 -14.922 -88.360 1.00 75.25 272 LEU A C 1
ATOM 2075 O O . LEU A 1 272 ? 20.733 -14.683 -89.557 1.00 75.25 272 LEU A O 1
ATOM 2079 N N . ASN A 1 273 ? 21.842 -15.696 -87.880 1.00 67.38 273 ASN A N 1
ATOM 2080 C CA . ASN A 1 273 ? 22.835 -16.383 -88.710 1.00 67.38 273 ASN A CA 1
ATOM 2081 C C . ASN A 1 273 ? 22.470 -17.834 -89.036 1.00 67.38 273 ASN A C 1
ATOM 2083 O O . ASN A 1 273 ? 23.306 -18.565 -89.573 1.00 67.38 273 ASN A O 1
ATOM 2087 N N . MET A 1 274 ? 21.243 -18.271 -88.740 1.00 67.62 274 MET A N 1
ATOM 2088 C CA . MET A 1 274 ? 20.793 -19.584 -89.174 1.00 67.62 274 MET A CA 1
ATOM 2089 C C . MET A 1 274 ? 20.800 -19.590 -90.708 1.00 67.62 274 MET A C 1
ATOM 2091 O O . MET A 1 274 ? 20.131 -18.748 -91.318 1.00 67.62 274 MET A O 1
ATOM 2095 N N . PRO A 1 275 ? 21.547 -20.499 -91.363 1.00 59.12 275 PRO A N 1
ATOM 2096 C CA . PRO A 1 275 ? 21.442 -20.652 -92.798 1.00 59.12 275 PRO A CA 1
ATOM 2097 C C . PRO A 1 275 ? 20.033 -21.168 -93.048 1.00 59.12 275 PRO A C 1
ATOM 2099 O O . PRO A 1 275 ? 19.737 -22.334 -92.793 1.00 59.12 275 PRO A O 1
ATOM 2102 N N . LEU A 1 276 ? 19.142 -20.277 -93.485 1.00 58.28 276 LEU A N 1
ATOM 2103 C CA . LEU A 1 276 ? 17.857 -20.666 -94.036 1.00 58.28 276 LEU A CA 1
ATOM 2104 C C . LEU A 1 276 ? 18.207 -21.696 -95.106 1.00 58.28 276 LEU A C 1
ATOM 2106 O O . LEU A 1 276 ? 18.854 -21.337 -96.093 1.00 58.28 276 LEU A O 1
ATOM 2110 N N . THR A 1 277 ? 17.901 -22.968 -94.860 1.00 56.41 277 THR A N 1
ATOM 2111 C CA . THR A 1 277 ? 18.153 -24.053 -95.800 1.00 56.41 277 THR A CA 1
ATOM 2112 C C . THR A 1 277 ? 17.372 -23.718 -97.058 1.00 56.41 277 THR A C 1
ATOM 2114 O O . THR A 1 277 ? 16.187 -24.000 -97.207 1.00 56.41 277 THR A O 1
ATOM 2117 N N . ARG A 1 278 ? 18.062 -23.043 -97.975 1.00 54.72 278 ARG A N 1
ATOM 2118 C CA . ARG A 1 278 ? 17.592 -22.603 -99.286 1.00 54.72 278 ARG A CA 1
ATOM 2119 C C . ARG A 1 278 ? 17.482 -23.785 -100.254 1.00 54.72 278 ARG A C 1
ATOM 2121 O O . ARG A 1 278 ? 17.415 -23.580 -101.459 1.00 54.72 278 ARG A O 1
ATOM 2128 N N . ASP A 1 279 ? 17.417 -25.003 -99.728 1.00 54.78 279 ASP A N 1
ATOM 2129 C CA . ASP A 1 279 ? 17.531 -26.242 -100.487 1.00 54.78 279 ASP A CA 1
ATOM 2130 C C . ASP A 1 279 ? 16.180 -26.852 -100.869 1.00 54.78 279 ASP A C 1
ATOM 2132 O O . ASP A 1 279 ? 16.149 -27.789 -101.658 1.00 54.78 279 ASP A O 1
ATOM 2136 N N . THR A 1 280 ? 15.051 -26.278 -100.431 1.00 50.66 280 THR A N 1
ATOM 2137 C CA . THR A 1 280 ? 13.718 -26.784 -100.827 1.00 50.66 280 THR A CA 1
ATOM 2138 C C . THR A 1 280 ? 12.942 -25.879 -101.792 1.00 50.66 280 THR A C 1
ATOM 2140 O O . THR A 1 280 ? 11.943 -26.325 -102.342 1.00 50.66 280 THR A O 1
ATOM 2143 N N . LEU A 1 281 ? 13.392 -24.642 -102.062 1.00 54.22 281 LEU A N 1
ATOM 2144 C CA . LEU A 1 281 ? 12.719 -23.718 -103.005 1.00 54.22 281 LEU A CA 1
ATOM 2145 C C . LEU A 1 281 ? 13.576 -23.258 -104.197 1.00 54.22 281 LEU A C 1
ATOM 2147 O O . LEU A 1 281 ? 13.038 -22.666 -105.128 1.00 54.22 281 LEU A O 1
ATOM 2151 N N . LEU A 1 282 ? 14.881 -23.556 -104.230 1.00 52.69 282 LEU A N 1
ATOM 2152 C CA . LEU A 1 282 ? 15.710 -23.326 -105.427 1.00 52.69 282 LEU A CA 1
ATOM 2153 C C . LEU A 1 282 ? 15.738 -24.524 -106.391 1.00 52.69 282 LEU A C 1
ATOM 2155 O O . LEU A 1 282 ? 16.124 -24.355 -107.544 1.00 52.69 282 LEU A O 1
ATOM 2159 N N . TYR A 1 283 ? 15.261 -25.701 -105.969 1.00 51.41 283 TYR A N 1
ATOM 2160 C CA . TYR A 1 283 ? 15.131 -26.884 -106.832 1.00 51.41 283 TYR A CA 1
ATOM 2161 C C . TYR A 1 283 ? 13.741 -27.054 -107.476 1.00 51.41 283 TYR A C 1
ATOM 2163 O O . TYR A 1 283 ? 13.573 -27.946 -108.304 1.00 51.41 283 TYR A O 1
ATOM 2171 N N . SER A 1 284 ? 12.754 -26.198 -107.168 1.00 55.59 284 SER A N 1
ATOM 2172 C CA . SER A 1 284 ? 11.390 -26.298 -107.727 1.00 55.59 284 SER A CA 1
ATOM 2173 C C . SER A 1 284 ? 11.094 -25.362 -108.907 1.00 55.59 284 SER A C 1
ATOM 2175 O O . SER A 1 284 ? 9.980 -25.386 -109.412 1.00 55.59 284 SER A O 1
ATOM 2177 N N . ASN A 1 285 ? 12.064 -24.569 -109.380 1.00 53.53 285 ASN A N 1
ATOM 2178 C CA . ASN A 1 285 ? 11.941 -23.815 -110.641 1.00 53.53 285 ASN A CA 1
ATOM 2179 C C . ASN A 1 285 ? 12.680 -24.505 -111.802 1.00 53.53 285 ASN A C 1
ATOM 2181 O O . ASN A 1 285 ? 13.232 -23.861 -112.694 1.00 53.53 285 ASN A O 1
ATOM 2185 N N . VAL A 1 286 ? 12.664 -25.841 -111.809 1.00 50.75 286 VAL A N 1
ATOM 2186 C CA . VAL A 1 286 ? 12.858 -26.632 -113.027 1.00 50.75 286 VAL A CA 1
ATOM 2187 C C . VAL A 1 286 ? 11.487 -26.822 -113.679 1.00 50.75 286 VAL A C 1
ATOM 2189 O O . VAL A 1 286 ? 10.679 -27.599 -113.190 1.00 50.75 286 VAL A O 1
ATOM 2192 N N . LYS A 1 287 ? 11.286 -26.100 -114.789 1.00 45.91 287 LYS A N 1
ATOM 2193 C CA . LYS A 1 287 ? 10.362 -26.352 -115.913 1.00 45.91 287 LYS A CA 1
ATOM 2194 C C . LYS A 1 287 ? 8.913 -26.749 -115.598 1.00 45.91 287 LYS A C 1
ATOM 2196 O O . LYS A 1 287 ? 8.648 -27.897 -115.264 1.00 45.91 287 LYS A O 1
ATOM 2201 N N . LEU A 1 288 ? 7.990 -25.865 -115.974 1.00 43.78 288 LEU A N 1
ATOM 2202 C CA . LEU A 1 288 ? 6.749 -26.217 -116.672 1.00 43.78 288 LEU A CA 1
ATOM 2203 C C . LEU A 1 288 ? 6.379 -25.034 -117.591 1.00 43.78 288 LEU A C 1
ATOM 2205 O O . LEU A 1 288 ? 6.098 -23.955 -117.080 1.00 43.78 288 LEU A O 1
ATOM 2209 N N . ASP A 1 289 ? 6.490 -25.300 -118.901 1.00 41.22 289 ASP A N 1
ATOM 2210 C CA . ASP A 1 289 ? 6.203 -24.506 -120.120 1.00 41.22 289 ASP A CA 1
ATOM 2211 C C . ASP A 1 289 ? 6.724 -23.062 -120.260 1.00 41.22 289 ASP A C 1
ATOM 2213 O O . ASP A 1 289 ? 6.150 -22.115 -119.678 1.00 41.22 289 ASP A O 1
#

Sequence (289 aa):
MPNPFDRPRAAFVLEVTGVKDLLPLFKSNLFTNAFTEKVISGSDKAEIRLPEEEALLVSLDEPSASDFASLSDDEIGKFASWMGGSYVTDMSESLKGELTFPLGNGRKMSLHMSKEADRQYIGSLISLVHGVRRAKDMHEDFSQGTRRPAELIKGCFDGIKVLKEEQGTEGVAEQGLLVLLATLSRSYDLLQEAYKGQIVGVILLGDAASSQSDSLLDVTFTSRPSVRWLAETEGSANATKAAEVALVRLTLAWVTGLILLISVLLGVYLLLNMPLTRDTLLYSNVKLD

Secondary structure (DSSP, 8-state):
---TT---SEEEEEEE-S-GGGHHHHHHTS-TT--------SSS-EEEEEETTTEEEEESSS--TTTTTT--HHHHHHHHHHTT-EEE--SSSTT--EEEEEEETTEEEEEETTSHHHHHHHHHHHHHHHHHHHHHHHHHHHHTSS---EEEEEEEE-HHHHHHHHH--TTHHHHHHHHHHHHHHHHHHHHHHHTTT-EEEEEEE--TTS-TT--SEEEEEE--SS---------S-SHHHHHHHHHHHHHHHHHHHHHHHHHHHHHHHHHHT----TTTTSSS-S---

Solvent-accessible surface area (backbone atoms only — not comparable to full-atom values): 17078 Å² total; per-residue (Å²): 128,86,61,92,79,74,62,58,49,29,37,42,37,37,38,36,30,56,43,74,94,43,45,70,60,51,64,76,66,50,62,98,82,66,85,85,80,87,81,85,65,100,51,91,58,48,80,44,80,39,46,68,93,50,43,45,81,43,63,33,70,60,79,50,100,55,56,66,92,56,79,41,64,66,57,51,33,51,50,22,49,73,71,67,27,44,54,49,76,42,92,87,46,86,58,48,20,45,36,38,37,70,72,55,96,88,40,68,46,77,40,46,36,70,40,66,46,45,39,50,31,49,37,49,52,52,36,48,52,49,24,51,50,50,51,45,54,52,46,57,58,40,71,74,44,97,59,80,59,31,38,40,36,38,36,73,43,52,38,49,35,44,40,51,72,73,59,82,51,91,58,55,42,57,49,51,48,51,53,49,51,55,49,51,50,55,52,48,51,56,45,33,60,73,49,71,61,38,55,44,82,45,78,44,81,43,74,81,81,54,62,102,81,56,60,52,64,43,77,44,75,42,83,76,81,72,86,77,67,80,59,73,75,70,68,94,72,48,70,66,57,52,51,50,52,51,50,51,52,53,50,52,54,50,53,54,50,51,51,51,51,50,50,51,51,51,50,52,50,50,63,72,64,50,77,73,77,65,74,76,70,70,70,68,77,68,83,84,135